Protein AF-A0A258S1G1-F1 (afdb_monomer_lite)

Sequence (334 aa):
MHVYSLRLIEGDFSPHLGEARLNLRRYRDLEPKEYRRVYSAVGEKLGWGGRLALDDPEIREIIAAPDVHFLLAFRGEIVAGFVELELAHPDYAVVRYLGLSEDQQGQNLGHELVTLAASYCFATGKREIRLTTRSTDHERALRTYRKTGFELEGVDVENNGTGNCRNGGDSLRLDQDRSRMHLACNSRYDIRFARDLAGEELPALLEAIDGQMVLMVTTPTVDLLHSQRLERALLAAGVRLRKLVLAIGEPTKSIEAVVEICQAARAFKLDRLGVLVSVGGGVCMDAAAFAASMIRRGIRHIRIPTTLIGQVDAGVGLKGGVNLDDAKSFLGCF

pLDDT: mean 82.7, std 18.39, range [23.06, 98.88]

Structure (mmCIF, N/CA/C/O backbone):
data_AF-A0A258S1G1-F1
#
_entry.id   AF-A0A258S1G1-F1
#
loop_
_atom_site.group_PDB
_atom_site.id
_atom_site.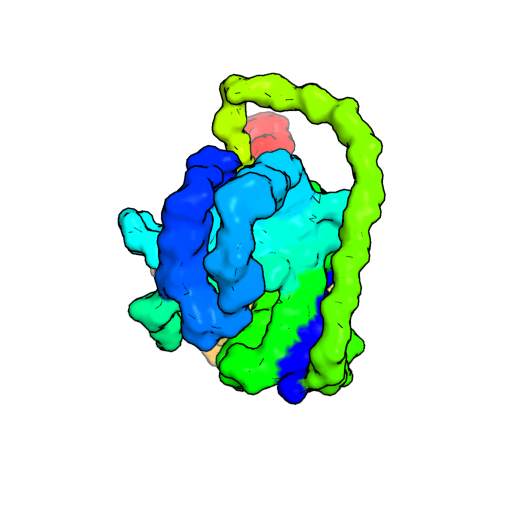type_symbol
_atom_site.label_atom_id
_atom_site.label_alt_id
_atom_site.label_comp_id
_atom_site.label_asym_id
_atom_site.label_entity_id
_atom_site.label_seq_id
_atom_site.pdbx_PDB_ins_code
_atom_site.Cartn_x
_atom_site.Cartn_y
_atom_site.Cartn_z
_atom_site.occupancy
_atom_site.B_iso_or_equiv
_atom_site.auth_seq_id
_atom_site.auth_comp_id
_atom_site.auth_asym_id
_atom_site.auth_atom_id
_atom_site.pdbx_PDB_model_num
ATOM 1 N N . MET A 1 1 ? -7.322 -26.696 -30.350 1.00 61.22 1 MET A N 1
ATOM 2 C CA . MET A 1 1 ? -6.665 -26.225 -29.110 1.00 61.22 1 MET A CA 1
ATOM 3 C C . MET A 1 1 ? -7.207 -24.835 -28.830 1.00 61.22 1 MET A C 1
ATOM 5 O O . MET A 1 1 ? -7.325 -24.082 -29.790 1.00 61.22 1 MET A O 1
ATOM 9 N N . HIS A 1 2 ? -7.619 -24.514 -27.600 1.00 66.50 2 HIS A N 1
ATOM 10 C CA . HIS A 1 2 ? -8.068 -23.147 -27.303 1.00 66.50 2 HIS A CA 1
ATOM 11 C C . HIS A 1 2 ? -6.871 -22.294 -26.901 1.00 66.50 2 HIS A C 1
ATOM 13 O O . HIS A 1 2 ? -6.021 -22.743 -26.129 1.00 66.50 2 HIS A O 1
ATOM 19 N N . VAL A 1 3 ? -6.824 -21.082 -27.428 1.00 70.56 3 VAL A N 1
ATOM 20 C CA . VAL A 1 3 ? -5.822 -20.067 -27.133 1.00 70.56 3 VAL A CA 1
ATOM 21 C C . VAL A 1 3 ? -6.540 -18.945 -26.401 1.00 70.56 3 VAL A C 1
ATOM 23 O O . VAL A 1 3 ? -7.519 -18.399 -26.897 1.00 70.56 3 VAL A O 1
ATOM 26 N N . TYR A 1 4 ? -6.094 -18.646 -25.189 1.00 76.50 4 TYR A N 1
ATOM 27 C CA . TYR A 1 4 ? -6.657 -17.605 -24.343 1.00 76.50 4 TYR A CA 1
ATOM 28 C C . TYR A 1 4 ? -5.764 -16.373 -24.423 1.00 76.50 4 TYR A C 1
ATOM 30 O O . TYR A 1 4 ? -4.570 -16.459 -24.122 1.00 76.50 4 TYR A O 1
ATOM 38 N N . SER A 1 5 ? -6.354 -15.240 -24.785 1.00 78.31 5 SER A N 1
ATOM 39 C CA . SER A 1 5 ? -5.691 -13.937 -24.794 1.00 78.31 5 SER A CA 1
ATOM 40 C C . SER A 1 5 ? -6.041 -13.193 -23.512 1.00 78.31 5 SER A C 1
ATOM 42 O O . SER A 1 5 ? -7.215 -13.017 -23.181 1.00 78.31 5 SER A O 1
ATOM 44 N N . LEU A 1 6 ? -5.012 -12.817 -22.762 1.00 84.38 6 LEU A N 1
ATOM 45 C CA . LEU A 1 6 ? -5.106 -12.207 -21.444 1.00 84.38 6 LEU A CA 1
ATOM 46 C C . LEU A 1 6 ? -4.438 -10.836 -21.458 1.00 84.38 6 LEU A C 1
ATOM 48 O O . LEU A 1 6 ? -3.369 -10.657 -22.051 1.00 84.38 6 LEU A O 1
ATOM 52 N N . ARG A 1 7 ? -5.032 -9.901 -20.724 1.00 87.38 7 ARG A N 1
ATOM 53 C CA . ARG A 1 7 ? -4.544 -8.533 -20.580 1.00 87.38 7 ARG A CA 1
ATOM 54 C C . ARG A 1 7 ? -4.447 -8.153 -19.114 1.00 87.38 7 ARG A C 1
ATOM 56 O O . ARG A 1 7 ? -5.321 -8.486 -18.325 1.00 87.38 7 ARG A O 1
ATOM 63 N N . LEU A 1 8 ? -3.386 -7.444 -18.757 1.00 89.00 8 LEU A N 1
ATOM 64 C CA . LEU A 1 8 ? -3.210 -6.840 -17.443 1.00 89.00 8 LEU A CA 1
ATOM 65 C C . LEU A 1 8 ? -2.864 -5.368 -17.628 1.00 89.00 8 LEU A C 1
ATOM 67 O O . LEU A 1 8 ? -1.849 -5.042 -18.243 1.00 89.00 8 LEU A O 1
ATOM 71 N N . ILE A 1 9 ? -3.696 -4.484 -17.090 1.00 88.44 9 ILE A N 1
ATOM 72 C CA . ILE A 1 9 ? -3.438 -3.045 -17.094 1.00 88.44 9 ILE A CA 1
ATOM 73 C C . ILE A 1 9 ? -2.655 -2.693 -15.830 1.00 88.44 9 ILE A C 1
ATOM 75 O O . ILE A 1 9 ? -2.872 -3.263 -14.759 1.00 88.44 9 ILE A O 1
ATOM 79 N N . GLU A 1 10 ? -1.759 -1.714 -15.932 1.00 83.50 10 GLU A N 1
ATOM 80 C CA . GLU A 1 10 ? -1.008 -1.195 -14.786 1.00 83.50 10 GLU A CA 1
ATOM 81 C C . GLU A 1 10 ? -1.929 -0.749 -13.638 1.00 83.50 10 GLU A C 1
ATOM 83 O O . GLU A 1 10 ? -1.577 -0.889 -12.467 1.00 83.50 10 GLU A O 1
ATOM 88 N N . GLY A 1 11 ? -3.119 -0.246 -13.986 1.00 76.81 11 GLY A N 1
ATOM 89 C CA . GLY A 1 11 ? -4.192 0.181 -13.089 1.00 76.81 11 GLY A CA 1
ATOM 90 C C . GLY A 1 11 ? -4.991 -0.944 -12.430 1.00 76.81 11 GLY A C 1
ATOM 91 O O . GLY A 1 11 ? -5.728 -0.641 -11.500 1.00 76.81 11 GLY A O 1
ATOM 92 N N . ASP A 1 12 ? -4.769 -2.209 -12.804 1.00 76.94 12 ASP A N 1
ATOM 93 C CA . ASP A 1 12 ? -5.381 -3.391 -12.174 1.00 76.94 12 ASP A CA 1
ATOM 94 C C . ASP A 1 12 ? -4.347 -4.275 -11.461 1.00 76.94 12 ASP A C 1
ATOM 96 O O . ASP A 1 12 ? -4.659 -4.953 -10.485 1.00 76.94 12 ASP A O 1
ATOM 100 N N . PHE A 1 13 ? -3.069 -4.163 -11.829 1.00 82.50 13 PHE A N 1
ATOM 101 C CA . PHE A 1 13 ? -1.975 -4.918 -11.220 1.00 82.50 13 PHE A CA 1
ATOM 102 C C . PHE A 1 13 ? -1.705 -4.555 -9.751 1.00 82.50 13 PHE A C 1
ATOM 104 O O . PHE A 1 13 ? -1.363 -3.414 -9.452 1.00 82.50 13 PHE A O 1
ATOM 111 N N . SER A 1 14 ? -1.785 -5.529 -8.839 1.00 74.25 14 SER A N 1
ATOM 112 C CA . SER A 1 14 ? -1.347 -5.359 -7.447 1.00 74.25 14 SER A CA 1
ATOM 113 C C . SER A 1 14 ? -0.223 -6.346 -7.103 1.00 74.25 14 SER A C 1
ATOM 115 O O . SER A 1 14 ? -0.478 -7.551 -6.995 1.00 74.25 14 SER A O 1
ATOM 117 N N . PRO A 1 15 ? 1.031 -5.884 -6.920 1.00 68.19 15 PRO A N 1
ATOM 118 C CA . PRO A 1 15 ? 2.171 -6.752 -6.648 1.00 68.19 15 PRO A CA 1
ATOM 119 C C . PRO A 1 15 ? 2.214 -7.187 -5.175 1.00 68.19 15 PRO A C 1
ATOM 121 O O . PRO A 1 15 ? 3.145 -6.873 -4.435 1.00 68.19 15 PRO A O 1
ATOM 124 N N . HIS A 1 16 ? 1.207 -7.930 -4.716 1.00 67.56 16 HIS A N 1
ATOM 125 C CA . HIS A 1 16 ? 1.219 -8.515 -3.377 1.00 67.56 16 HIS A CA 1
ATOM 126 C C . HIS A 1 16 ? 1.999 -9.830 -3.372 1.00 67.56 16 HIS A C 1
ATOM 128 O O . HIS A 1 16 ? 1.462 -10.913 -3.617 1.00 67.56 16 HIS A O 1
ATOM 134 N N . LEU A 1 17 ? 3.287 -9.728 -3.056 1.00 63.41 17 LEU A N 1
ATOM 135 C CA . LEU A 1 17 ? 4.116 -10.863 -2.672 1.00 63.41 17 LEU A CA 1
ATOM 136 C C . LEU A 1 17 ? 4.463 -10.722 -1.192 1.00 63.41 17 LEU A C 1
ATOM 138 O O . LEU A 1 17 ? 4.790 -9.634 -0.726 1.00 63.41 17 LEU A O 1
ATOM 142 N N . GLY A 1 18 ? 4.356 -11.822 -0.447 1.00 67.56 18 GLY A N 1
ATOM 143 C CA . GLY A 1 18 ? 4.931 -11.905 0.892 1.00 67.56 18 GLY A CA 1
ATOM 144 C C . GLY A 1 18 ? 6.460 -11.929 0.810 1.00 67.56 18 GLY A C 1
ATOM 145 O O . GLY A 1 18 ? 7.084 -11.186 0.059 1.00 67.56 18 GLY A O 1
ATOM 146 N N . GLU A 1 19 ? 7.095 -12.829 1.552 1.00 72.19 19 GLU A N 1
ATOM 147 C CA . GLU A 1 19 ? 8.533 -13.052 1.391 1.00 72.19 19 GLU A CA 1
ATOM 148 C C . GLU A 1 19 ? 8.792 -13.793 0.070 1.00 72.19 19 GLU A C 1
ATOM 150 O O . GLU A 1 19 ? 8.439 -14.968 -0.067 1.00 72.19 19 GLU A O 1
ATOM 155 N N . ALA A 1 20 ? 9.343 -13.082 -0.919 1.00 70.31 20 ALA A N 1
ATOM 156 C CA . ALA A 1 20 ? 9.634 -13.647 -2.229 1.00 70.31 20 ALA A CA 1
ATOM 157 C C . ALA A 1 20 ? 10.721 -14.733 -2.115 1.00 70.31 20 ALA A C 1
ATOM 159 O O . ALA A 1 20 ? 11.832 -14.492 -1.645 1.00 70.31 20 ALA A O 1
ATOM 160 N N . ARG A 1 21 ? 10.375 -15.944 -2.545 1.00 82.81 21 ARG A N 1
ATOM 161 C CA . ARG A 1 21 ? 11.233 -17.125 -2.685 1.00 82.81 21 ARG A CA 1
ATOM 162 C C . ARG A 1 21 ? 11.964 -17.153 -4.029 1.00 82.81 21 ARG A C 1
ATOM 164 O O . ARG A 1 21 ? 12.933 -17.899 -4.162 1.00 82.81 21 ARG A O 1
ATOM 171 N N . LEU A 1 22 ? 11.488 -16.394 -5.013 1.00 84.00 22 LEU A N 1
ATOM 172 C CA . LEU A 1 22 ? 12.084 -16.239 -6.330 1.00 84.00 22 LEU A CA 1
ATOM 173 C C . LEU A 1 22 ? 12.784 -14.888 -6.457 1.00 84.00 22 LEU A C 1
ATOM 175 O O . LEU A 1 22 ? 12.265 -13.846 -6.064 1.00 84.00 22 LEU A O 1
ATOM 179 N N . ASN A 1 23 ? 13.953 -14.906 -7.084 1.00 83.50 23 ASN A N 1
ATOM 180 C CA . ASN A 1 23 ? 14.665 -13.719 -7.525 1.00 83.50 23 ASN A CA 1
ATOM 181 C C . ASN A 1 23 ? 14.701 -13.702 -9.054 1.00 83.50 23 ASN A C 1
ATOM 183 O O . ASN A 1 23 ? 15.178 -14.653 -9.670 1.00 83.50 23 ASN A O 1
ATOM 187 N N . LEU A 1 24 ? 14.191 -12.636 -9.666 1.00 86.44 24 LEU A N 1
ATOM 188 C CA . LEU A 1 24 ? 14.182 -12.487 -11.118 1.00 86.44 24 LEU A CA 1
ATOM 189 C C . LEU A 1 24 ? 15.419 -11.704 -11.570 1.00 86.44 24 LEU A C 1
ATOM 191 O O . LEU A 1 24 ? 15.675 -10.609 -11.068 1.00 86.44 24 LEU A O 1
ATOM 195 N N . ARG A 1 25 ? 16.171 -12.238 -12.534 1.00 85.12 25 ARG A N 1
ATOM 196 C CA . ARG A 1 25 ? 17.361 -11.580 -13.094 1.00 85.12 25 ARG A CA 1
ATOM 197 C C . ARG A 1 25 ? 17.260 -11.511 -14.608 1.00 85.12 25 ARG A C 1
ATOM 199 O O . ARG A 1 25 ? 16.963 -12.517 -15.248 1.00 85.12 25 ARG A O 1
ATOM 206 N N . ARG A 1 26 ? 17.546 -10.339 -15.182 1.00 87.12 26 ARG A N 1
ATOM 207 C CA . ARG A 1 26 ? 17.691 -10.199 -16.636 1.00 87.12 26 ARG A CA 1
ATOM 208 C C . ARG A 1 26 ? 19.008 -10.823 -17.072 1.00 87.12 26 ARG A C 1
ATOM 210 O O . ARG A 1 26 ? 20.059 -10.440 -16.566 1.00 87.12 26 ARG A O 1
ATOM 217 N N . TYR A 1 27 ? 18.934 -11.718 -18.042 1.00 81.69 27 TYR A N 1
ATOM 218 C CA . TYR A 1 27 ? 20.091 -12.286 -18.711 1.00 81.69 27 TYR A CA 1
ATOM 219 C C . TYR A 1 27 ? 20.339 -11.517 -20.011 1.00 81.69 27 TYR A C 1
ATOM 221 O O . TYR A 1 27 ? 19.406 -11.308 -20.787 1.00 81.69 27 TYR A O 1
ATOM 229 N N . ARG A 1 28 ? 21.566 -11.024 -20.209 1.00 72.31 28 ARG A N 1
ATOM 230 C CA . ARG A 1 28 ? 21.938 -10.201 -21.377 1.00 72.31 28 ARG A CA 1
ATOM 231 C C . ARG A 1 28 ? 22.869 -10.931 -22.343 1.00 72.31 28 ARG A C 1
ATOM 233 O O . ARG A 1 28 ? 22.729 -10.744 -23.541 1.00 72.31 28 ARG A O 1
ATOM 240 N N . ASP A 1 29 ? 23.722 -11.811 -21.827 1.00 72.62 29 ASP A N 1
ATOM 241 C CA . ASP A 1 29 ? 24.775 -12.480 -22.600 1.00 72.62 29 ASP A CA 1
ATOM 242 C C . ASP A 1 29 ? 24.454 -13.968 -22.794 1.00 72.62 29 ASP A C 1
ATOM 244 O O . ASP A 1 29 ? 25.249 -14.847 -22.476 1.00 72.62 29 ASP A O 1
ATOM 248 N N . LEU A 1 30 ? 23.223 -14.263 -23.217 1.00 79.38 30 LEU A N 1
ATOM 249 C CA . LEU A 1 30 ? 22.770 -15.639 -23.405 1.00 79.38 30 LEU A CA 1
ATOM 250 C C . LEU A 1 30 ? 23.423 -16.202 -24.677 1.00 79.38 30 LEU A C 1
ATOM 252 O O . LEU A 1 30 ? 23.258 -15.653 -25.760 1.00 79.38 30 LEU A O 1
ATOM 256 N N . GLU A 1 31 ? 24.160 -17.302 -24.573 1.00 85.75 31 GLU A N 1
ATOM 257 C CA . GLU A 1 31 ? 24.684 -17.994 -25.759 1.00 85.75 31 GLU A CA 1
ATOM 258 C C . GLU A 1 31 ? 23.635 -18.974 -26.318 1.00 85.75 31 GLU A C 1
ATOM 260 O O . GLU A 1 31 ? 22.847 -19.526 -25.542 1.00 85.75 31 GLU A O 1
ATOM 265 N N . PRO A 1 32 ? 23.627 -19.305 -27.627 1.00 86.75 32 PRO A N 1
ATOM 266 C CA . PRO A 1 32 ? 22.637 -20.225 -28.204 1.00 86.75 32 PRO A CA 1
ATOM 267 C C . PRO A 1 32 ? 22.549 -21.590 -27.506 1.00 86.75 32 PRO A C 1
ATOM 269 O O . PRO A 1 32 ? 21.481 -22.199 -27.413 1.00 86.75 32 PRO A O 1
ATOM 272 N N . LYS A 1 33 ? 23.669 -22.076 -26.960 1.00 86.88 33 LYS A N 1
ATOM 273 C CA . LYS A 1 33 ? 23.708 -23.304 -26.156 1.00 86.88 33 LYS A CA 1
ATOM 274 C C . LYS A 1 33 ? 22.951 -23.154 -24.831 1.00 86.88 33 LYS A C 1
ATOM 276 O O . LYS A 1 33 ? 22.246 -24.074 -24.420 1.00 86.88 33 LYS A O 1
ATOM 281 N N . GLU A 1 34 ? 23.096 -22.014 -24.164 1.00 83.88 34 GLU A N 1
ATOM 282 C CA . GLU A 1 34 ? 22.417 -21.711 -22.901 1.00 83.88 34 GLU A CA 1
ATOM 283 C C . GLU A 1 34 ? 20.935 -21.416 -23.126 1.00 83.88 34 GLU A C 1
ATOM 285 O O . GLU A 1 34 ? 20.102 -21.933 -22.384 1.00 83.88 34 GLU A O 1
ATOM 290 N N . TYR A 1 35 ? 20.606 -20.691 -24.201 1.00 86.06 35 TYR A N 1
ATOM 291 C CA . TYR A 1 35 ? 19.238 -20.474 -24.672 1.00 86.06 35 TYR A CA 1
ATOM 292 C C . TYR A 1 35 ? 18.489 -21.801 -24.773 1.00 86.06 35 TYR A C 1
ATOM 294 O O . TYR A 1 35 ? 17.487 -22.003 -24.086 1.00 86.06 35 TYR A O 1
ATOM 302 N N . ARG A 1 36 ? 19.023 -22.757 -25.545 1.00 86.25 36 ARG A N 1
ATOM 303 C CA . ARG A 1 36 ? 18.397 -24.078 -25.688 1.00 86.25 36 ARG A CA 1
ATOM 304 C C . ARG A 1 36 ? 18.314 -24.818 -24.362 1.00 86.25 36 ARG A C 1
ATOM 306 O O . ARG A 1 36 ? 17.277 -25.396 -24.069 1.00 86.25 36 ARG A O 1
ATOM 313 N N . ARG A 1 37 ? 19.356 -24.762 -23.527 1.00 84.81 37 ARG A N 1
ATOM 314 C CA . ARG A 1 37 ? 19.347 -25.419 -22.211 1.00 84.81 37 ARG A CA 1
ATOM 315 C C . ARG A 1 37 ? 18.198 -24.924 -21.328 1.00 84.81 37 ARG A C 1
ATOM 317 O O . ARG A 1 37 ? 17.520 -25.744 -20.716 1.00 84.81 37 ARG A O 1
ATOM 324 N N . VAL A 1 38 ? 17.979 -23.611 -21.257 1.00 82.94 38 VAL A N 1
ATOM 325 C CA . VAL A 1 38 ? 16.894 -23.008 -20.464 1.00 82.94 38 VAL A CA 1
ATOM 326 C C . VAL A 1 38 ? 15.530 -23.353 -21.061 1.00 82.94 38 VAL A C 1
ATOM 328 O O . VAL A 1 38 ? 14.629 -23.776 -20.335 1.00 82.94 38 VAL A O 1
ATOM 331 N N . TYR A 1 39 ? 15.396 -23.235 -22.384 1.00 84.19 39 TYR A N 1
ATOM 332 C CA . TYR A 1 39 ? 14.171 -23.583 -23.098 1.00 84.19 39 TYR A CA 1
ATOM 333 C C . TYR A 1 39 ? 13.803 -25.063 -22.959 1.00 84.19 39 TYR A C 1
ATOM 335 O O . TYR A 1 39 ? 12.627 -25.375 -22.812 1.00 84.19 39 TYR A O 1
ATOM 343 N N . SER A 1 40 ? 14.779 -25.971 -22.936 1.00 82.75 40 SER A N 1
ATOM 344 C CA . SER A 1 40 ? 14.542 -27.390 -22.660 1.00 82.75 40 SER A CA 1
ATOM 345 C C . SER A 1 40 ? 14.146 -27.607 -21.199 1.00 82.75 40 SER A C 1
ATOM 347 O O . SER A 1 40 ? 13.137 -28.246 -20.926 1.00 82.75 40 SER A O 1
ATOM 349 N N . ALA A 1 41 ? 14.881 -27.015 -20.251 1.00 80.19 41 ALA A N 1
ATOM 350 C CA . ALA A 1 41 ? 14.645 -27.218 -18.819 1.00 80.19 41 ALA A CA 1
ATOM 351 C C . ALA A 1 41 ? 13.266 -26.729 -18.336 1.00 80.19 41 ALA A C 1
ATOM 353 O O . ALA A 1 41 ? 12.721 -27.272 -17.375 1.00 80.19 41 ALA A O 1
ATOM 354 N N . VAL A 1 42 ? 12.712 -25.695 -18.975 1.00 79.06 42 VAL A N 1
ATOM 355 C CA . VAL A 1 42 ? 11.424 -25.096 -18.589 1.00 79.06 42 VAL A CA 1
ATOM 356 C C . VAL A 1 42 ? 10.313 -25.421 -19.591 1.00 79.06 42 VAL A C 1
ATOM 358 O O . VAL A 1 42 ? 9.182 -25.693 -19.196 1.00 79.06 42 VAL A O 1
ATOM 361 N N . GLY A 1 43 ? 10.619 -25.388 -20.886 1.00 67.12 43 GLY A N 1
ATOM 362 C CA . GLY A 1 43 ? 9.641 -25.304 -21.968 1.00 67.12 43 GLY A CA 1
ATOM 363 C C . GLY A 1 43 ? 9.325 -26.587 -22.719 1.00 67.12 43 GLY A C 1
ATOM 364 O O . GLY A 1 43 ? 8.339 -26.616 -23.458 1.00 67.12 43 GLY A O 1
ATOM 365 N N . GLU A 1 44 ? 10.127 -27.642 -22.560 1.00 68.00 44 GLU A N 1
ATOM 366 C CA . GLU A 1 44 ? 10.000 -28.866 -23.364 1.00 68.00 44 GLU A CA 1
ATOM 367 C C . GLU A 1 44 ? 8.609 -29.505 -23.220 1.00 68.00 44 GLU A C 1
ATOM 369 O O . GLU A 1 44 ? 7.965 -29.837 -24.214 1.00 68.00 44 GLU A O 1
ATOM 374 N N . LYS A 1 45 ? 8.078 -29.561 -21.992 1.00 65.44 45 LYS A N 1
ATOM 375 C CA . LYS A 1 45 ? 6.719 -30.059 -21.709 1.00 65.44 45 LYS A CA 1
ATOM 376 C C . LYS A 1 45 ? 5.614 -29.007 -21.872 1.00 65.44 45 LYS A C 1
ATOM 378 O O . LYS A 1 45 ? 4.441 -29.367 -21.867 1.00 65.44 45 LYS A O 1
ATOM 383 N N . LEU A 1 46 ? 5.974 -27.731 -22.044 1.00 61.66 46 LEU 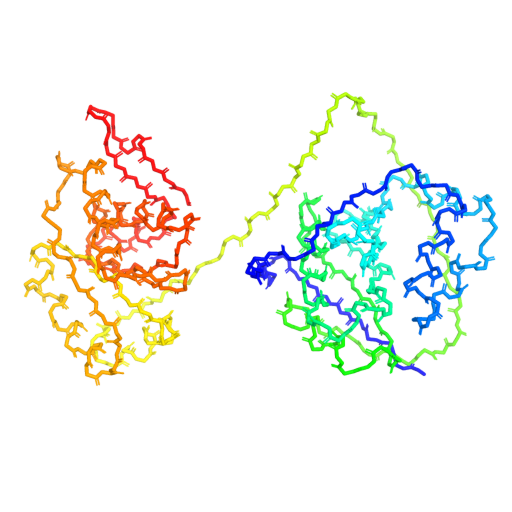A N 1
ATOM 384 C CA . LEU A 1 46 ? 5.051 -26.604 -22.263 1.00 61.66 46 LEU A CA 1
ATOM 385 C C . LEU A 1 46 ? 4.836 -26.301 -23.758 1.00 61.66 46 LEU A C 1
ATOM 387 O O . LEU A 1 46 ? 4.223 -25.299 -24.121 1.00 61.66 46 LEU A O 1
ATOM 391 N N . GLY A 1 47 ? 5.353 -27.154 -24.649 1.00 65.75 47 GLY A N 1
ATOM 392 C CA . GLY A 1 47 ? 5.151 -27.017 -26.089 1.00 65.75 47 GLY A CA 1
ATOM 393 C C . GLY A 1 47 ? 5.970 -25.896 -26.732 1.00 65.75 47 GLY A C 1
ATOM 394 O O . GLY A 1 47 ? 5.601 -25.417 -27.803 1.00 65.75 47 GLY A O 1
ATOM 395 N N . TRP A 1 48 ? 7.098 -25.490 -26.136 1.00 74.38 48 TRP A N 1
ATOM 396 C CA . TRP A 1 48 ? 7.987 -24.447 -26.681 1.00 74.38 48 TRP A CA 1
ATOM 397 C C . TRP A 1 48 ? 8.891 -24.952 -27.824 1.00 74.38 48 TRP A C 1
ATOM 399 O O . TRP A 1 48 ? 9.944 -24.378 -28.106 1.00 74.38 48 TRP A O 1
ATOM 409 N N . GLY A 1 49 ? 8.478 -26.023 -28.514 1.00 65.56 49 GLY A N 1
ATOM 410 C CA . GLY A 1 49 ? 9.253 -26.687 -29.566 1.00 65.56 49 GLY A CA 1
ATOM 411 C C . GLY A 1 49 ? 9.665 -25.760 -30.712 1.00 65.56 49 GLY A C 1
ATOM 412 O O . GLY A 1 49 ? 10.727 -25.952 -31.293 1.00 65.56 49 GLY A O 1
ATOM 413 N N . GLY A 1 50 ? 8.888 -24.703 -30.978 1.00 70.81 50 GLY A N 1
ATOM 414 C CA . GLY A 1 50 ? 9.228 -23.693 -31.982 1.00 70.81 50 GLY A CA 1
ATOM 415 C C . GLY A 1 50 ? 10.539 -22.955 -31.693 1.00 70.81 50 GLY A C 1
ATOM 416 O O . GLY A 1 50 ? 11.316 -22.744 -32.614 1.00 70.81 50 GLY A O 1
ATOM 417 N N . ARG A 1 51 ? 10.832 -22.615 -30.427 1.00 76.94 51 ARG A N 1
ATOM 418 C CA . ARG A 1 51 ? 12.108 -21.976 -30.043 1.00 76.94 51 ARG A CA 1
ATOM 419 C C . ARG A 1 51 ? 13.269 -22.966 -29.995 1.00 76.94 51 ARG A C 1
ATOM 421 O O . ARG A 1 51 ? 14.402 -22.587 -30.268 1.00 76.94 51 ARG A O 1
ATOM 428 N N . LEU A 1 52 ? 12.992 -24.232 -29.677 1.00 75.12 52 LEU A N 1
ATOM 429 C CA . LEU A 1 52 ? 13.999 -25.300 -29.663 1.00 75.12 52 LEU A CA 1
ATOM 430 C C . LEU A 1 52 ? 14.448 -25.719 -31.071 1.00 75.12 52 LEU A C 1
ATOM 432 O O . LEU A 1 52 ? 15.565 -26.209 -31.222 1.00 75.12 52 LEU A O 1
ATOM 436 N N . ALA A 1 53 ? 13.599 -25.514 -32.082 1.00 78.88 53 ALA A N 1
ATOM 437 C CA . ALA A 1 53 ? 13.876 -25.852 -33.476 1.00 78.88 53 ALA A CA 1
ATOM 438 C C . ALA A 1 53 ? 14.732 -24.811 -34.225 1.00 78.88 53 ALA A C 1
ATOM 440 O O . ALA A 1 53 ? 15.177 -25.102 -35.332 1.00 78.88 53 ALA A O 1
ATOM 441 N N . LEU A 1 54 ? 14.956 -23.628 -33.640 1.00 77.94 54 LEU A N 1
ATOM 442 C CA . LEU A 1 54 ? 15.717 -22.546 -34.267 1.00 77.94 54 LEU A CA 1
ATOM 443 C C . LEU A 1 54 ? 17.208 -22.877 -34.373 1.00 77.94 54 LEU A C 1
ATOM 445 O O . LEU A 1 54 ? 17.807 -23.495 -33.476 1.00 77.94 54 LEU A O 1
ATOM 449 N N . ASP A 1 55 ? 17.825 -22.415 -35.455 1.00 85.94 55 ASP A N 1
ATOM 450 C CA . ASP A 1 55 ? 19.266 -22.510 -35.636 1.00 85.94 55 ASP A CA 1
ATOM 451 C C . ASP A 1 55 ? 20.030 -21.438 -34.829 1.00 85.94 55 ASP A C 1
ATOM 453 O O . ASP A 1 55 ? 19.462 -20.553 -34.188 1.00 85.94 55 ASP A O 1
ATOM 457 N N . ASP A 1 56 ? 21.356 -21.574 -34.757 1.00 87.06 56 ASP A N 1
ATOM 458 C CA . ASP A 1 56 ? 22.195 -20.652 -33.982 1.00 87.06 56 ASP A CA 1
ATOM 459 C C . ASP A 1 56 ? 22.104 -19.189 -34.464 1.00 87.06 56 ASP A C 1
ATOM 461 O O . ASP A 1 56 ? 22.007 -18.305 -33.610 1.00 87.06 56 ASP A O 1
ATOM 465 N N . PRO A 1 57 ? 22.166 -18.891 -35.779 1.00 86.94 57 PRO A N 1
ATOM 466 C CA . PRO A 1 57 ? 21.913 -17.548 -36.300 1.00 86.94 57 PRO A CA 1
ATOM 467 C C . PRO A 1 57 ? 20.572 -16.947 -35.865 1.00 86.94 57 PRO A C 1
ATOM 469 O O . PRO A 1 57 ? 20.564 -15.827 -35.356 1.00 86.94 57 PRO A O 1
ATOM 472 N N . GLU A 1 58 ? 19.470 -17.684 -36.004 1.00 81.62 58 GLU A N 1
ATOM 473 C CA . GLU A 1 58 ? 18.131 -17.226 -35.617 1.00 81.62 58 GLU A CA 1
ATOM 474 C C . GLU A 1 58 ? 18.054 -16.931 -34.115 1.00 81.62 58 GLU A C 1
ATOM 476 O O . GLU A 1 58 ? 17.533 -15.896 -33.695 1.00 81.62 58 GLU A O 1
ATOM 481 N N . ILE A 1 59 ? 18.626 -17.810 -33.284 1.00 83.94 59 ILE A N 1
ATOM 482 C CA . ILE A 1 59 ? 18.696 -17.598 -31.835 1.00 83.94 59 ILE A CA 1
ATOM 483 C C . ILE A 1 59 ? 19.504 -16.339 -31.506 1.00 83.94 59 ILE A C 1
ATOM 485 O O . ILE A 1 59 ? 19.072 -15.540 -30.674 1.00 83.94 59 ILE A O 1
ATOM 489 N N . ARG A 1 60 ? 20.653 -16.127 -32.162 1.00 85.38 60 ARG A N 1
ATOM 490 C CA . ARG A 1 60 ? 21.463 -14.916 -31.957 1.00 85.38 60 ARG A CA 1
ATOM 491 C C . ARG A 1 60 ? 20.713 -13.649 -32.358 1.00 85.38 60 ARG A C 1
ATOM 493 O O . ARG A 1 60 ? 20.847 -12.652 -31.659 1.00 85.38 60 ARG A O 1
ATOM 500 N N . GLU A 1 61 ? 19.918 -13.681 -33.427 1.00 82.81 61 GLU A N 1
ATOM 501 C CA . GLU A 1 61 ? 19.095 -12.540 -33.852 1.00 82.81 61 GLU A CA 1
ATOM 502 C C . GLU A 1 61 ? 18.081 -12.152 -32.765 1.00 82.81 61 GLU A C 1
ATOM 504 O O . GLU A 1 61 ? 17.960 -10.978 -32.420 1.00 82.81 61 GLU A O 1
ATOM 509 N N . ILE A 1 62 ? 17.415 -13.138 -32.155 1.00 81.19 62 ILE A N 1
ATOM 510 C CA . ILE A 1 62 ? 16.458 -12.897 -31.065 1.00 81.19 62 ILE A CA 1
ATOM 511 C C . ILE A 1 62 ? 17.175 -12.390 -29.808 1.00 81.19 62 ILE A C 1
ATOM 513 O O . ILE A 1 62 ? 16.690 -11.466 -29.161 1.00 81.19 62 ILE A O 1
ATOM 517 N N . ILE A 1 63 ? 18.323 -12.975 -29.452 1.00 83.38 63 ILE A N 1
ATOM 518 C CA . ILE A 1 63 ? 19.104 -12.566 -28.273 1.00 83.38 63 ILE A CA 1
ATOM 519 C C . ILE A 1 63 ? 19.642 -11.141 -28.423 1.00 83.38 63 ILE A C 1
ATOM 521 O O . ILE A 1 63 ? 19.663 -10.384 -27.455 1.00 83.38 63 ILE A O 1
ATOM 525 N N . ALA A 1 64 ? 20.043 -10.764 -29.637 1.00 82.88 64 ALA A N 1
ATOM 526 C CA . ALA A 1 64 ? 20.542 -9.431 -29.943 1.00 82.88 64 ALA A CA 1
ATOM 527 C C . ALA A 1 64 ? 19.434 -8.367 -30.027 1.00 82.88 64 ALA A C 1
ATOM 529 O O . ALA A 1 64 ? 19.747 -7.174 -30.030 1.00 82.88 64 ALA A O 1
ATOM 530 N N . ALA A 1 65 ? 18.157 -8.760 -30.104 1.00 80.06 65 ALA A N 1
ATOM 531 C CA . ALA A 1 65 ? 17.053 -7.816 -30.194 1.00 80.06 65 ALA A CA 1
ATOM 532 C C . ALA A 1 65 ? 16.927 -7.010 -28.881 1.00 80.06 65 ALA A C 1
ATOM 534 O O . ALA A 1 65 ? 16.669 -7.589 -27.824 1.00 80.06 65 ALA A O 1
ATOM 535 N N . PRO A 1 66 ? 17.075 -5.670 -28.914 1.00 82.00 66 PRO A N 1
ATOM 536 C CA . PRO A 1 66 ? 17.170 -4.851 -27.700 1.00 82.00 66 PRO A CA 1
ATOM 537 C C . PRO A 1 66 ? 15.887 -4.867 -26.864 1.00 82.00 66 PRO A C 1
ATOM 539 O O . PRO A 1 66 ? 15.944 -4.775 -25.635 1.00 82.00 66 PRO A O 1
ATOM 542 N N . ASP A 1 67 ? 14.752 -5.034 -27.541 1.00 84.94 67 ASP A N 1
ATOM 543 C CA . ASP A 1 67 ? 13.421 -5.031 -26.946 1.00 84.94 67 ASP A CA 1
ATOM 544 C C . ASP A 1 67 ? 12.974 -6.425 -26.493 1.00 84.94 67 ASP A C 1
ATOM 546 O O . ASP A 1 67 ? 11.894 -6.568 -25.918 1.00 84.94 67 ASP A O 1
ATOM 550 N N . VAL A 1 68 ? 13.789 -7.459 -26.731 1.00 85.56 68 VAL A N 1
ATOM 551 C CA . VAL A 1 68 ? 13.535 -8.811 -26.236 1.00 85.56 68 VAL A CA 1
ATOM 552 C C . VAL A 1 68 ? 14.314 -9.014 -24.947 1.00 85.56 68 VAL A C 1
ATOM 554 O O . VAL A 1 68 ? 15.537 -8.882 -24.883 1.00 85.56 68 VAL A O 1
ATOM 557 N N . HIS A 1 69 ? 13.594 -9.291 -23.868 1.00 90.88 69 HIS A N 1
ATOM 558 C CA . HIS A 1 69 ? 14.186 -9.458 -22.549 1.00 90.88 69 HIS A CA 1
ATOM 559 C C . HIS A 1 69 ? 14.014 -10.898 -22.068 1.00 90.88 69 HIS A C 1
ATOM 561 O O . HIS A 1 69 ? 12.900 -11.406 -21.957 1.00 90.88 69 HIS A O 1
ATOM 567 N N . PHE A 1 70 ? 15.138 -11.514 -21.706 1.00 88.38 70 PHE A N 1
ATOM 568 C CA . PHE A 1 70 ? 15.208 -12.838 -21.098 1.00 88.38 70 PHE A CA 1
ATOM 569 C C . PHE A 1 70 ? 15.373 -12.706 -19.592 1.00 88.38 70 PHE A C 1
ATOM 571 O O . PHE A 1 70 ? 16.342 -12.106 -19.121 1.00 88.38 70 PHE A O 1
ATOM 578 N N . LEU A 1 71 ? 14.439 -13.257 -18.825 1.00 90.62 71 LEU A N 1
ATOM 579 C CA . LEU A 1 71 ? 14.472 -13.231 -17.369 1.00 90.62 71 LEU A CA 1
ATOM 580 C C . LEU A 1 71 ? 14.548 -14.660 -16.839 1.00 90.62 71 LEU A C 1
ATOM 582 O O . LEU A 1 71 ? 13.711 -15.499 -17.163 1.00 90.62 71 LEU A O 1
ATOM 586 N N . LEU A 1 72 ? 15.535 -14.926 -15.989 1.00 88.31 72 LEU A N 1
ATOM 587 C CA . LEU A 1 72 ? 15.641 -16.177 -15.248 1.00 88.31 72 LEU A CA 1
ATOM 588 C C . LEU A 1 72 ? 15.160 -15.959 -13.818 1.00 88.31 72 LEU A C 1
ATOM 590 O O . LEU A 1 72 ? 15.571 -15.009 -13.147 1.00 88.31 72 LEU A O 1
ATOM 594 N N . ALA A 1 73 ? 14.289 -16.850 -13.360 1.00 88.25 73 ALA A N 1
ATOM 595 C CA . ALA A 1 73 ? 13.851 -16.904 -11.978 1.00 88.25 73 ALA A CA 1
ATOM 596 C C . ALA A 1 73 ? 14.736 -17.880 -11.209 1.00 88.25 73 ALA A C 1
ATOM 598 O O . ALA A 1 73 ? 14.879 -19.034 -11.607 1.00 88.25 73 ALA A O 1
ATOM 599 N N . PHE A 1 74 ? 15.298 -17.428 -10.096 1.00 84.06 74 PHE A N 1
ATOM 600 C CA . PHE A 1 74 ? 16.172 -18.216 -9.240 1.00 84.06 74 PHE A CA 1
ATOM 601 C C . PHE A 1 74 ? 15.535 -18.460 -7.881 1.00 84.06 74 PHE A C 1
ATOM 603 O O . PHE A 1 74 ? 14.972 -17.543 -7.285 1.00 84.06 74 PHE A O 1
ATOM 610 N N . ARG A 1 75 ? 15.690 -19.675 -7.360 1.00 83.62 75 ARG A N 1
ATOM 611 C CA . ARG A 1 75 ? 15.400 -20.015 -5.966 1.00 83.62 75 ARG A CA 1
ATOM 612 C C . ARG A 1 75 ? 16.705 -20.436 -5.302 1.00 83.62 75 ARG A C 1
ATOM 614 O O . ARG A 1 75 ? 17.169 -21.560 -5.486 1.00 83.62 75 ARG A O 1
ATOM 621 N N . GLY A 1 76 ? 17.325 -19.513 -4.570 1.00 82.06 76 GLY A N 1
ATOM 622 C CA . GLY A 1 76 ? 18.736 -19.656 -4.205 1.00 82.06 76 GLY A CA 1
ATOM 623 C C . GLY A 1 76 ? 19.604 -19.656 -5.467 1.00 82.06 76 GLY A C 1
ATOM 624 O O . GLY A 1 76 ? 19.486 -18.745 -6.281 1.00 82.06 76 GLY A O 1
ATOM 625 N N . GLU A 1 77 ? 20.412 -20.700 -5.654 1.00 80.94 77 GLU A N 1
ATOM 626 C CA . GLU A 1 77 ? 21.310 -20.857 -6.813 1.00 80.94 77 GLU A CA 1
ATOM 627 C C . GLU A 1 77 ? 20.690 -21.661 -7.974 1.00 80.94 77 GLU A C 1
ATOM 629 O O . GLU A 1 77 ? 21.310 -21.836 -9.022 1.00 80.94 77 GLU A O 1
ATOM 634 N N . ILE A 1 78 ? 19.464 -22.171 -7.811 1.00 83.19 78 ILE A N 1
ATOM 635 C CA . ILE A 1 78 ? 18.806 -23.027 -8.808 1.00 83.19 78 ILE A CA 1
ATOM 636 C C . ILE A 1 78 ? 17.925 -22.176 -9.723 1.00 83.19 78 ILE A C 1
ATOM 638 O O . ILE A 1 78 ? 17.122 -21.372 -9.244 1.00 83.19 78 ILE A O 1
ATOM 642 N N . VAL A 1 79 ? 18.035 -22.393 -11.037 1.00 85.31 79 VAL A N 1
ATOM 643 C CA . VAL A 1 79 ? 17.105 -21.836 -12.029 1.00 85.31 79 VAL A CA 1
ATOM 644 C C . VAL A 1 79 ? 15.752 -22.522 -11.861 1.00 85.31 79 VAL A C 1
ATOM 646 O O . VAL A 1 79 ? 15.605 -23.702 -12.156 1.00 85.31 79 VAL A O 1
ATOM 649 N N . ALA A 1 80 ? 14.777 -21.769 -11.372 1.00 86.69 80 ALA A N 1
ATOM 650 C CA . ALA A 1 80 ? 13.434 -22.232 -11.053 1.00 86.69 80 ALA A CA 1
ATOM 651 C C . ALA A 1 80 ? 12.402 -21.896 -12.138 1.00 86.69 80 ALA A C 1
ATOM 653 O O . ALA A 1 80 ? 11.303 -22.447 -12.146 1.00 86.69 80 ALA A O 1
ATOM 654 N N . GLY A 1 81 ? 12.719 -20.970 -13.041 1.00 89.44 81 GLY A N 1
ATOM 655 C CA . GLY A 1 81 ? 11.811 -20.568 -14.104 1.00 89.44 81 GLY A CA 1
ATOM 656 C C . GLY A 1 81 ? 12.436 -19.601 -15.092 1.00 89.44 81 GLY A C 1
ATOM 657 O O . GLY A 1 81 ? 13.573 -19.155 -14.931 1.00 89.44 81 GLY A O 1
ATOM 658 N N . PHE A 1 82 ? 11.664 -19.283 -16.120 1.00 91.00 82 PHE A N 1
ATOM 659 C CA . PHE A 1 82 ? 12.097 -18.473 -17.244 1.00 91.00 82 PHE A CA 1
ATOM 660 C C . PHE A 1 82 ? 10.940 -17.645 -17.797 1.00 91.00 82 PHE A C 1
ATOM 662 O O . PHE A 1 82 ? 9.789 -18.093 -17.800 1.00 91.00 82 PHE A O 1
ATOM 669 N N . VAL A 1 83 ? 11.268 -16.443 -18.267 1.00 92.00 83 VAL A N 1
ATOM 670 C CA . VAL A 1 83 ? 10.347 -15.529 -18.937 1.00 92.00 83 VAL A CA 1
ATOM 671 C C . VAL A 1 83 ? 11.038 -14.892 -20.143 1.00 92.00 83 VAL A C 1
ATOM 673 O O . VAL A 1 83 ? 12.125 -14.334 -20.007 1.00 92.00 83 VAL A O 1
ATOM 676 N N . GLU A 1 84 ? 10.389 -14.932 -21.303 1.00 89.12 84 GLU A N 1
ATOM 677 C CA . GLU A 1 84 ? 10.747 -14.152 -22.491 1.00 89.12 84 GLU A CA 1
ATOM 678 C C . GLU A 1 84 ? 9.690 -13.065 -22.711 1.00 89.12 84 GLU A C 1
ATOM 680 O O . GLU A 1 84 ? 8.492 -13.353 -22.818 1.00 89.12 84 GLU A O 1
ATOM 685 N N . LEU A 1 85 ? 10.144 -11.817 -22.780 1.00 89.94 85 LEU A N 1
ATOM 686 C CA . LEU A 1 85 ? 9.308 -10.636 -22.969 1.00 89.94 85 LEU A CA 1
ATOM 687 C C . LEU A 1 85 ? 9.688 -9.910 -24.254 1.00 89.94 85 LEU A C 1
ATOM 689 O O . LEU A 1 85 ? 10.865 -9.829 -24.588 1.00 89.94 85 LEU A O 1
ATOM 693 N N . GLU A 1 86 ? 8.703 -9.300 -24.901 1.00 86.31 86 GLU A N 1
ATOM 694 C CA . GLU A 1 86 ? 8.891 -8.366 -26.008 1.00 86.31 86 GLU A CA 1
ATOM 695 C C . GLU A 1 86 ? 8.336 -6.993 -25.619 1.00 86.31 86 GLU A C 1
ATOM 697 O O . GLU A 1 86 ? 7.181 -6.863 -25.205 1.00 86.31 86 GLU A O 1
ATOM 702 N N . LEU A 1 87 ? 9.176 -5.967 -25.730 1.00 86.25 87 LEU A N 1
ATOM 703 C CA . LEU A 1 87 ? 8.926 -4.613 -25.233 1.00 86.25 87 LEU A CA 1
ATOM 704 C C . LEU A 1 87 ? 8.951 -3.556 -26.345 1.00 86.25 87 LEU A C 1
ATOM 706 O O . LEU A 1 87 ? 9.024 -2.364 -26.042 1.00 86.25 87 LEU A O 1
ATOM 710 N N . ALA A 1 88 ? 8.878 -3.976 -27.610 1.00 78.81 88 ALA A N 1
ATOM 711 C CA . ALA A 1 88 ? 9.007 -3.089 -28.765 1.00 78.81 88 ALA A CA 1
ATOM 712 C C . ALA A 1 88 ? 7.882 -2.039 -28.832 1.00 78.81 88 ALA A C 1
ATOM 714 O O . ALA A 1 88 ? 8.109 -0.897 -29.221 1.00 78.81 88 ALA A O 1
ATOM 715 N N . HIS A 1 89 ? 6.660 -2.390 -28.411 1.00 81.62 89 HIS A N 1
ATOM 716 C CA . HIS A 1 89 ? 5.539 -1.449 -28.426 1.00 81.62 89 HIS A CA 1
ATOM 717 C C . HIS A 1 89 ? 5.669 -0.414 -27.296 1.00 81.62 89 HIS A C 1
ATOM 719 O O . HIS A 1 89 ? 5.910 -0.809 -26.155 1.00 81.62 89 HIS A O 1
ATOM 725 N N . PRO A 1 90 ? 5.462 0.896 -27.536 1.00 77.00 90 PRO A N 1
ATOM 726 C CA . PRO A 1 90 ? 5.634 1.928 -26.508 1.00 77.00 90 PRO A CA 1
ATOM 727 C C . PRO A 1 90 ? 4.735 1.710 -25.285 1.00 77.00 90 PRO A C 1
ATOM 729 O O . PRO A 1 90 ? 5.217 1.780 -24.157 1.00 77.00 90 PRO A O 1
ATOM 732 N N . ASP A 1 91 ? 3.465 1.364 -25.504 1.00 74.81 91 ASP A N 1
ATOM 733 C CA . ASP A 1 91 ? 2.471 1.294 -24.426 1.00 74.81 91 ASP A CA 1
ATOM 734 C C . ASP A 1 91 ? 2.317 -0.074 -23.752 1.00 74.81 91 ASP A C 1
ATOM 736 O O . ASP A 1 91 ? 1.828 -0.127 -22.624 1.00 74.81 91 ASP A O 1
ATOM 740 N N . TYR A 1 92 ? 2.702 -1.182 -24.394 1.00 80.62 92 TYR A N 1
ATOM 741 C CA . TYR A 1 92 ? 2.444 -2.518 -23.849 1.00 80.62 92 TYR A CA 1
ATOM 742 C C . TYR A 1 92 ? 3.626 -3.476 -23.997 1.00 80.62 92 TYR A C 1
ATOM 744 O O . TYR A 1 92 ? 4.415 -3.381 -24.933 1.00 80.62 92 TYR A O 1
ATOM 752 N N . ALA A 1 93 ? 3.736 -4.410 -23.053 1.00 88.19 93 ALA A N 1
ATOM 753 C CA . ALA A 1 93 ? 4.629 -5.562 -23.128 1.00 88.19 93 ALA A CA 1
ATOM 754 C C . ALA A 1 93 ? 3.873 -6.792 -23.634 1.00 88.19 93 ALA A C 1
ATOM 756 O O . ALA A 1 93 ? 2.687 -6.959 -23.345 1.00 88.19 93 ALA A O 1
ATOM 757 N N . VAL A 1 94 ? 4.573 -7.695 -24.314 1.00 85.19 94 VAL A N 1
ATOM 758 C CA . VAL A 1 94 ? 4.058 -9.027 -24.646 1.00 85.19 94 VAL A CA 1
ATOM 759 C C . VAL A 1 94 ? 4.880 -10.075 -23.907 1.00 85.19 94 VAL A C 1
ATOM 761 O O . VAL A 1 94 ? 6.096 -10.149 -24.070 1.00 85.19 94 VAL A O 1
ATOM 764 N N . VAL A 1 95 ? 4.219 -10.909 -23.106 1.00 89.69 95 VAL A N 1
ATOM 765 C CA . VAL A 1 95 ? 4.834 -12.105 -22.521 1.00 89.69 95 VAL A CA 1
ATOM 766 C C . VAL A 1 95 ? 4.765 -13.216 -23.561 1.00 89.69 95 VAL A C 1
ATOM 768 O O . VAL A 1 95 ? 3.689 -13.750 -23.830 1.00 89.69 95 VAL A O 1
ATOM 771 N N . ARG A 1 96 ? 5.909 -13.547 -24.167 1.00 84.69 96 ARG A N 1
ATOM 772 C CA . ARG A 1 96 ? 6.004 -14.581 -25.208 1.00 84.69 96 ARG A CA 1
ATOM 773 C C . ARG A 1 96 ? 6.084 -15.975 -24.605 1.00 84.69 96 ARG A C 1
ATOM 775 O O . ARG A 1 96 ? 5.370 -16.871 -25.040 1.00 84.69 96 ARG A O 1
ATOM 782 N N . TYR A 1 97 ? 6.924 -16.133 -23.586 1.00 85.50 97 TYR A N 1
ATOM 783 C CA . TYR A 1 97 ? 7.112 -17.394 -22.877 1.00 85.50 97 TYR A CA 1
ATOM 784 C C . TYR A 1 97 ? 7.219 -17.125 -21.382 1.00 85.50 97 TYR A C 1
ATOM 786 O O . TYR A 1 97 ? 7.887 -16.183 -20.965 1.00 85.50 97 TYR A O 1
ATOM 794 N N . LEU A 1 98 ? 6.556 -17.940 -20.566 1.00 89.75 98 LEU A N 1
ATOM 795 C CA . LEU A 1 98 ? 6.634 -17.871 -19.110 1.00 89.75 98 LEU A CA 1
ATOM 796 C C . LEU A 1 98 ? 6.398 -19.260 -18.535 1.00 89.75 98 LEU A C 1
ATOM 798 O O . LEU A 1 98 ? 5.386 -19.890 -18.835 1.00 89.75 98 LEU A O 1
ATOM 802 N N . GLY A 1 99 ? 7.307 -19.729 -17.687 1.00 88.75 99 GLY A N 1
ATOM 803 C CA . GLY A 1 99 ? 7.182 -21.053 -17.094 1.00 88.75 99 GLY A CA 1
ATOM 804 C C . GLY A 1 99 ? 8.114 -21.284 -15.915 1.00 88.75 99 GLY A C 1
ATOM 805 O O . GLY A 1 99 ? 9.131 -20.610 -15.752 1.00 88.75 99 GLY A O 1
ATOM 806 N N . LEU A 1 100 ? 7.751 -22.265 -15.093 1.00 88.00 100 LEU A N 1
ATOM 807 C CA . LEU A 1 100 ? 8.607 -22.821 -14.046 1.00 88.00 100 LEU A CA 1
ATOM 808 C C . LEU A 1 100 ? 9.201 -24.142 -14.528 1.00 88.00 100 LEU A C 1
ATOM 810 O O . LEU A 1 100 ? 8.519 -24.893 -15.233 1.00 88.00 100 LEU A O 1
ATOM 814 N N . SER A 1 101 ? 10.429 -24.439 -14.103 1.00 86.25 101 SER A N 1
ATOM 815 C CA . SER A 1 101 ? 11.024 -25.760 -14.304 1.00 86.25 101 SER A CA 1
ATOM 816 C C . SER A 1 101 ? 10.157 -26.835 -13.646 1.00 86.25 101 SER A C 1
ATOM 818 O O . SER A 1 101 ? 9.461 -26.576 -12.659 1.00 86.25 101 SER A O 1
ATOM 820 N N . GLU A 1 102 ? 10.168 -28.042 -14.208 1.00 82.38 102 GLU A N 1
ATOM 821 C CA . GLU A 1 102 ? 9.259 -29.125 -13.813 1.00 82.38 102 GLU A CA 1
ATOM 822 C C . GLU A 1 102 ? 9.305 -29.428 -12.307 1.00 82.38 102 GLU A C 1
ATOM 824 O O . GLU A 1 102 ? 8.268 -29.563 -11.659 1.00 82.38 102 GLU A O 1
ATOM 829 N N . ASP A 1 103 ? 10.501 -29.442 -11.727 1.00 82.88 103 ASP A N 1
ATOM 830 C CA . ASP A 1 103 ? 10.746 -29.705 -10.310 1.00 82.88 103 ASP A CA 1
ATOM 831 C C . ASP A 1 103 ? 10.207 -28.605 -9.374 1.00 82.88 103 ASP A C 1
ATOM 833 O O . ASP A 1 103 ? 9.996 -28.846 -8.184 1.00 82.88 103 ASP A O 1
ATOM 837 N N . GLN A 1 104 ? 9.938 -27.404 -9.894 1.00 84.19 104 GLN A N 1
ATOM 838 C CA . GLN A 1 104 ? 9.413 -26.263 -9.135 1.00 84.19 104 GLN A CA 1
ATOM 839 C C . GLN A 1 104 ? 7.896 -26.071 -9.300 1.00 84.19 104 GLN A C 1
ATOM 841 O O . GLN A 1 104 ? 7.279 -25.269 -8.584 1.00 84.19 104 GLN A O 1
ATOM 846 N N . GLN A 1 105 ? 7.257 -26.815 -10.206 1.00 80.56 105 GLN A N 1
ATOM 847 C CA . GLN A 1 105 ? 5.811 -26.758 -10.408 1.00 80.56 105 GLN A CA 1
ATOM 848 C C . GLN A 1 105 ? 5.045 -27.338 -9.204 1.00 80.56 105 GLN A C 1
ATOM 850 O O . GLN A 1 105 ? 5.531 -28.175 -8.451 1.00 80.56 105 GLN A O 1
ATOM 855 N N . GLY A 1 106 ? 3.825 -26.842 -8.967 1.00 74.69 106 GLY A N 1
ATOM 856 C CA . GLY A 1 106 ? 2.982 -27.278 -7.840 1.00 74.69 106 GLY A CA 1
ATOM 857 C C . GLY A 1 106 ? 3.349 -26.696 -6.465 1.00 74.69 106 GLY A C 1
ATOM 858 O O . GLY A 1 106 ? 2.600 -26.885 -5.514 1.00 74.69 106 GLY A O 1
ATOM 859 N N . GLN A 1 107 ? 4.429 -25.915 -6.353 1.00 80.75 107 GLN A N 1
ATOM 860 C CA . GLN A 1 107 ? 4.904 -25.337 -5.082 1.00 80.75 107 GLN A CA 1
ATOM 861 C C . GLN A 1 107 ? 4.379 -23.911 -4.795 1.00 80.75 107 GLN A C 1
ATOM 863 O O . GLN A 1 107 ? 4.973 -23.145 -4.027 1.00 80.75 107 GLN A O 1
ATOM 868 N N . ASN A 1 108 ? 3.272 -23.518 -5.438 1.00 79.00 108 ASN A N 1
ATOM 869 C CA . ASN A 1 108 ? 2.706 -22.159 -5.401 1.00 79.00 108 ASN A CA 1
ATOM 870 C C . ASN A 1 108 ? 3.693 -21.048 -5.820 1.00 79.00 108 ASN A C 1
ATOM 872 O O . ASN A 1 108 ? 3.584 -19.917 -5.353 1.00 79.00 108 ASN A O 1
ATOM 876 N N . LEU A 1 109 ? 4.663 -21.355 -6.685 1.00 85.06 109 LEU A N 1
ATOM 877 C CA . LEU A 1 109 ? 5.641 -20.388 -7.208 1.00 85.06 109 LEU A CA 1
ATOM 878 C C . LEU A 1 109 ? 5.148 -19.657 -8.469 1.00 85.06 109 LEU A C 1
ATOM 880 O O . LEU A 1 109 ? 5.712 -18.642 -8.853 1.00 85.06 109 LEU A O 1
ATOM 884 N N . GLY A 1 110 ? 4.076 -20.141 -9.108 1.00 87.75 110 GLY A N 1
ATOM 885 C CA . GLY A 1 110 ? 3.583 -19.569 -10.366 1.00 87.75 110 GLY A CA 1
ATOM 886 C C . GLY A 1 110 ? 3.071 -18.137 -10.213 1.00 87.75 110 GLY A C 1
ATOM 887 O O .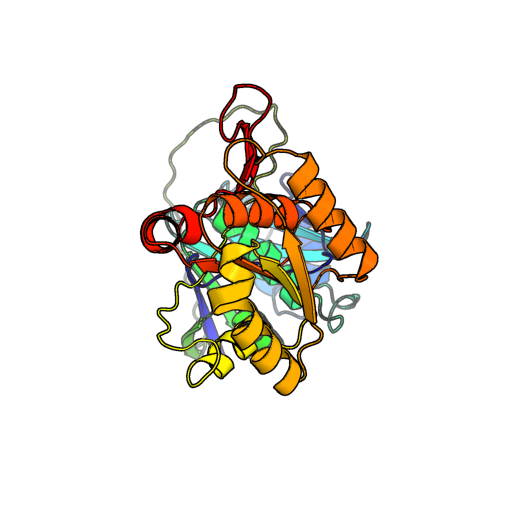 GLY A 1 110 ? 3.419 -17.283 -11.016 1.00 87.75 110 GLY A O 1
ATOM 888 N N . HIS A 1 111 ? 2.299 -17.855 -9.158 1.00 86.75 111 HIS A N 1
ATOM 889 C CA . HIS A 1 111 ? 1.833 -16.490 -8.865 1.00 86.75 111 HIS A CA 1
ATOM 890 C C . HIS A 1 111 ? 3.000 -15.542 -8.642 1.00 86.75 111 HIS A C 1
ATOM 892 O O . HIS A 1 111 ? 3.005 -14.426 -9.137 1.00 86.75 111 HIS A O 1
ATOM 898 N N . GLU A 1 112 ? 4.023 -16.023 -7.954 1.00 88.06 112 GLU A N 1
ATOM 899 C CA . GLU A 1 112 ? 5.222 -15.253 -7.699 1.00 88.06 112 GLU A CA 1
ATOM 900 C C . GLU A 1 112 ? 5.994 -14.937 -8.984 1.00 88.06 112 GLU A C 1
ATOM 902 O O . GLU A 1 112 ? 6.338 -13.782 -9.213 1.00 88.06 112 GLU A O 1
ATOM 907 N N . LEU A 1 113 ? 6.179 -15.926 -9.865 1.00 89.12 113 LEU A N 1
ATOM 908 C CA . LEU A 1 113 ? 6.814 -15.728 -11.167 1.00 89.12 113 LEU A CA 1
ATOM 909 C C . LEU A 1 113 ? 6.050 -14.716 -12.034 1.00 89.12 113 LEU A C 1
ATOM 911 O O . LEU A 1 113 ? 6.662 -13.804 -12.586 1.00 89.12 113 LEU A O 1
ATOM 915 N N . VAL A 1 114 ? 4.725 -14.863 -12.139 1.00 91.19 114 VAL A N 1
ATOM 916 C CA . VAL A 1 114 ? 3.874 -13.965 -12.939 1.00 91.19 114 VAL A CA 1
ATOM 917 C C . VAL A 1 114 ? 3.900 -12.550 -12.372 1.00 91.19 114 VAL A C 1
ATOM 919 O O . VAL A 1 114 ? 4.075 -11.599 -13.128 1.00 91.19 114 VAL A O 1
ATOM 922 N N . THR A 1 115 ? 3.798 -12.394 -11.052 1.00 89.06 115 THR A N 1
ATOM 923 C CA . THR A 1 115 ? 3.850 -11.078 -10.408 1.00 89.06 115 THR A CA 1
ATOM 924 C C . THR A 1 115 ? 5.217 -10.418 -10.579 1.00 89.06 115 THR A C 1
ATOM 926 O O . THR A 1 115 ? 5.274 -9.240 -10.910 1.00 89.06 115 THR A O 1
ATOM 929 N N . LEU A 1 116 ? 6.325 -11.155 -10.440 1.00 87.56 116 LEU A N 1
ATOM 930 C CA . LEU A 1 116 ? 7.667 -10.613 -10.691 1.00 87.56 116 LEU A CA 1
ATOM 931 C C . LEU A 1 116 ? 7.860 -10.206 -12.162 1.00 87.56 116 LEU A C 1
ATOM 933 O O . LEU A 1 116 ? 8.426 -9.146 -12.430 1.00 87.56 116 LEU A O 1
ATOM 937 N N . ALA A 1 117 ? 7.371 -11.012 -13.109 1.00 90.00 117 ALA A N 1
ATOM 938 C CA . ALA A 1 117 ? 7.415 -10.693 -14.536 1.00 90.00 117 ALA A CA 1
ATOM 939 C C . ALA A 1 117 ? 6.568 -9.456 -14.879 1.00 90.00 117 ALA A C 1
ATOM 941 O O . ALA A 1 117 ? 7.010 -8.595 -15.642 1.00 90.00 117 ALA A O 1
ATOM 942 N N . ALA A 1 118 ? 5.380 -9.335 -14.285 1.00 89.44 118 ALA A N 1
ATOM 943 C CA . ALA A 1 118 ? 4.509 -8.182 -14.468 1.00 89.44 118 ALA A CA 1
ATOM 944 C C . ALA A 1 118 ? 5.125 -6.903 -13.883 1.00 89.44 118 ALA A C 1
ATOM 946 O O . ALA A 1 118 ? 5.219 -5.896 -14.584 1.00 89.44 118 ALA A O 1
ATOM 947 N N . SER A 1 119 ? 5.656 -6.968 -12.655 1.00 88.56 119 SER A N 1
ATOM 948 C CA . SER A 1 119 ? 6.410 -5.864 -12.045 1.00 88.56 119 SER A CA 1
ATOM 949 C C . SER A 1 119 ? 7.573 -5.416 -12.926 1.00 88.56 119 SER A C 1
ATOM 951 O O . SER A 1 119 ? 7.810 -4.219 -13.072 1.00 88.56 119 SER A O 1
ATOM 953 N N . TYR A 1 120 ? 8.282 -6.367 -13.543 1.00 89.19 120 TYR A N 1
ATOM 954 C CA . TYR A 1 120 ? 9.357 -6.058 -14.478 1.00 89.19 120 TYR A CA 1
ATOM 955 C C . TYR A 1 120 ? 8.846 -5.290 -15.705 1.00 89.19 120 TYR A C 1
ATOM 957 O O . TYR A 1 120 ? 9.418 -4.260 -16.051 1.00 89.19 120 TYR A O 1
ATOM 965 N N . CYS A 1 121 ? 7.765 -5.750 -16.345 1.00 86.62 121 CYS A N 1
ATOM 966 C CA . CYS A 1 121 ? 7.190 -5.090 -17.522 1.00 86.62 121 CYS A CA 1
ATOM 967 C C . CYS A 1 121 ? 6.757 -3.648 -17.217 1.00 86.62 121 CYS A C 1
ATOM 969 O O . CYS A 1 121 ? 7.158 -2.729 -17.934 1.00 86.62 121 CYS A O 1
ATOM 971 N N . PHE A 1 122 ? 6.008 -3.425 -16.134 1.00 88.19 122 PHE A N 1
ATOM 972 C CA . PHE A 1 122 ? 5.563 -2.082 -15.742 1.00 88.19 122 PHE A CA 1
ATOM 973 C C . PHE A 1 122 ? 6.737 -1.168 -15.364 1.00 88.19 122 PHE A C 1
ATOM 975 O O . PHE A 1 122 ? 6.761 -0.001 -15.745 1.00 88.19 122 PHE A O 1
ATOM 982 N N . ALA A 1 123 ? 7.794 -1.705 -14.744 1.00 81.06 123 ALA A N 1
ATOM 983 C CA . ALA A 1 123 ? 9.018 -0.947 -14.469 1.00 81.06 123 ALA A CA 1
ATOM 984 C C . ALA A 1 123 ? 9.765 -0.471 -15.729 1.00 81.06 123 ALA A C 1
ATOM 986 O O . ALA A 1 123 ? 10.593 0.436 -15.634 1.00 81.06 123 ALA A O 1
ATOM 987 N N . THR A 1 124 ? 9.471 -1.037 -16.906 1.00 81.88 124 THR A N 1
ATOM 988 C CA . THR A 1 124 ? 9.978 -0.532 -18.196 1.00 81.88 124 THR A CA 1
ATOM 989 C C . THR A 1 124 ? 9.124 0.591 -18.801 1.00 81.88 124 THR A C 1
ATOM 991 O O . THR A 1 124 ? 9.422 1.052 -19.900 1.00 81.88 124 THR A O 1
ATOM 994 N N . GLY A 1 125 ? 8.088 1.058 -18.094 1.00 82.12 125 GLY A N 1
ATOM 995 C CA . GLY A 1 125 ? 7.215 2.159 -18.514 1.00 82.12 125 GLY A CA 1
ATOM 996 C C . GLY A 1 125 ? 6.021 1.738 -19.374 1.00 82.12 125 GLY A C 1
ATOM 997 O O . GLY A 1 125 ? 5.341 2.599 -19.928 1.00 82.12 125 GLY A O 1
ATOM 998 N N . LYS A 1 126 ? 5.760 0.431 -19.505 1.00 85.31 126 LYS A N 1
ATOM 999 C CA . LYS A 1 126 ? 4.557 -0.073 -20.183 1.00 85.31 126 LYS A CA 1
ATOM 1000 C C . LYS A 1 126 ? 3.335 0.181 -19.309 1.00 85.31 126 LYS A C 1
ATOM 1002 O O . LYS A 1 126 ? 3.443 0.134 -18.094 1.00 85.31 126 LYS A O 1
ATOM 1007 N N . ARG A 1 127 ? 2.176 0.406 -19.922 1.00 86.00 127 ARG A N 1
ATOM 1008 C CA . ARG A 1 127 ? 0.879 0.603 -19.247 1.00 86.00 127 ARG A CA 1
ATOM 1009 C C . ARG A 1 127 ? 0.014 -0.652 -19.258 1.00 86.00 127 ARG A C 1
ATOM 1011 O O . ARG A 1 127 ? -0.987 -0.736 -18.551 1.00 86.00 127 ARG A O 1
ATOM 1018 N N . GLU A 1 128 ? 0.400 -1.628 -20.069 1.00 89.44 128 GLU A N 1
ATOM 1019 C CA . GLU A 1 128 ? -0.356 -2.844 -20.316 1.00 89.44 128 GLU A CA 1
ATOM 1020 C C . GLU A 1 128 ? 0.580 -4.029 -20.579 1.00 89.44 128 GLU A C 1
ATOM 1022 O O . GLU A 1 128 ? 1.679 -3.878 -21.113 1.00 89.44 128 GLU A O 1
ATOM 1027 N N . ILE A 1 129 ? 0.132 -5.226 -20.212 1.00 90.50 129 ILE A N 1
ATOM 1028 C CA . ILE A 1 129 ? 0.804 -6.489 -20.501 1.00 90.50 129 ILE A CA 1
ATOM 1029 C C . ILE A 1 129 ? -0.185 -7.406 -21.201 1.00 90.50 129 ILE A C 1
ATOM 1031 O O . ILE A 1 129 ? -1.287 -7.637 -20.707 1.00 90.50 129 ILE A O 1
ATOM 1035 N N . ARG A 1 130 ? 0.243 -7.966 -22.328 1.00 87.69 130 ARG A N 1
ATOM 1036 C CA . ARG A 1 130 ? -0.493 -8.978 -23.079 1.00 87.69 130 ARG A CA 1
ATOM 1037 C C . ARG A 1 130 ? 0.182 -10.324 -22.914 1.00 87.69 130 ARG A C 1
ATOM 1039 O O . ARG A 1 130 ? 1.405 -10.431 -23.010 1.00 87.69 130 ARG A O 1
ATOM 1046 N N . LEU A 1 131 ? -0.616 -11.351 -22.673 1.00 86.94 131 LEU A N 1
ATOM 1047 C CA . LEU A 1 131 ? -0.154 -12.724 -22.549 1.00 86.94 131 LEU A CA 1
ATOM 1048 C C . LEU A 1 131 ? -1.116 -13.641 -23.290 1.00 86.94 131 LEU A C 1
ATOM 1050 O O . LEU A 1 131 ? -2.331 -13.476 -23.220 1.00 86.94 131 LEU A O 1
ATOM 1054 N N . THR A 1 132 ? -0.568 -14.646 -23.955 1.00 78.19 132 THR A N 1
ATOM 1055 C CA . THR A 1 132 ? -1.356 -15.686 -24.608 1.00 78.19 132 THR A CA 1
ATOM 1056 C C . THR A 1 132 ? -1.003 -17.035 -23.988 1.00 78.19 132 THR A C 1
ATOM 1058 O O . THR A 1 132 ? 0.171 -17.342 -23.807 1.00 78.19 132 THR A O 1
ATOM 1061 N N . THR A 1 133 ? -2.005 -17.839 -23.628 1.00 76.06 133 THR A N 1
ATOM 1062 C CA . THR A 1 133 ? -1.817 -19.173 -23.020 1.00 76.06 133 THR A CA 1
ATOM 1063 C C . THR A 1 133 ? -2.720 -20.202 -23.690 1.00 76.06 133 THR A C 1
ATOM 1065 O O . THR A 1 133 ? -3.761 -19.852 -24.246 1.00 76.06 133 THR A O 1
ATOM 1068 N N . ARG A 1 134 ? -2.331 -21.480 -23.682 1.00 69.75 134 ARG A N 1
ATOM 1069 C CA . ARG A 1 134 ? -3.059 -22.544 -24.387 1.00 69.75 134 ARG A CA 1
ATOM 1070 C C . ARG A 1 134 ? -3.839 -23.427 -23.428 1.00 69.75 134 ARG A C 1
ATOM 1072 O O . ARG A 1 134 ? -3.499 -23.592 -22.262 1.00 69.75 134 ARG A O 1
ATOM 1079 N N . SER A 1 135 ? -4.852 -24.105 -23.960 1.00 58.88 135 SER A N 1
ATOM 1080 C CA . SER A 1 135 ? -5.653 -25.089 -23.232 1.00 58.88 135 SER A CA 1
ATOM 1081 C C . SER A 1 135 ? -4.876 -26.318 -22.739 1.00 58.88 135 SER A C 1
ATOM 1083 O O . SER A 1 135 ? -5.466 -27.169 -22.089 1.00 58.88 135 SER A O 1
ATOM 1085 N N . THR A 1 136 ? -3.591 -26.464 -23.060 1.00 57.16 136 THR A N 1
ATOM 1086 C CA . THR A 1 136 ? -2.707 -27.481 -22.464 1.00 57.16 136 THR A CA 1
ATOM 1087 C C . THR A 1 136 ? -2.055 -27.023 -21.162 1.00 57.16 136 THR A C 1
ATOM 1089 O O . THR A 1 136 ? -1.661 -27.871 -20.372 1.00 57.16 136 THR A O 1
ATOM 1092 N N . ASP A 1 137 ? -2.024 -25.716 -20.884 1.00 56.41 137 ASP A N 1
ATOM 1093 C CA . ASP A 1 137 ? -1.523 -25.132 -19.628 1.00 56.41 137 ASP A CA 1
ATOM 1094 C C . ASP A 1 137 ? -2.588 -25.180 -18.488 1.00 56.41 137 ASP A C 1
ATOM 1096 O O . ASP A 1 137 ? -2.467 -24.496 -17.469 1.00 56.41 137 ASP A O 1
ATOM 1100 N N . HIS A 1 138 ? -3.681 -25.942 -18.674 1.00 56.28 138 HIS A N 1
ATOM 1101 C CA . HIS A 1 138 ? -5.034 -25.678 -18.136 1.00 56.28 138 HIS A CA 1
ATOM 1102 C C . HIS A 1 138 ? -5.237 -25.726 -16.602 1.00 56.28 138 HIS A C 1
ATOM 1104 O O . HIS A 1 138 ? -4.513 -26.352 -15.829 1.00 56.28 138 HIS A O 1
ATOM 1110 N N . GLU A 1 139 ? -6.302 -25.019 -16.205 1.00 53.06 139 GLU A N 1
ATOM 1111 C CA . GLU A 1 139 ? -6.900 -24.661 -14.906 1.00 53.06 139 GLU A CA 1
ATOM 1112 C C . GLU A 1 139 ? -6.012 -23.934 -13.884 1.00 53.06 139 GLU A C 1
ATOM 1114 O O . GLU A 1 139 ? -6.425 -22.921 -13.307 1.00 53.06 139 GLU A O 1
ATOM 1119 N N . ARG A 1 140 ? -4.768 -24.379 -13.677 1.00 61.88 140 ARG A N 1
ATOM 1120 C CA . ARG A 1 140 ? -3.883 -23.766 -12.670 1.00 61.88 140 ARG A CA 1
ATOM 1121 C C . ARG A 1 140 ? -3.291 -22.435 -13.137 1.00 61.88 140 ARG A C 1
ATOM 1123 O O . ARG A 1 140 ? -3.249 -21.498 -12.340 1.00 61.88 140 ARG A O 1
ATOM 1130 N N . ALA A 1 141 ? -2.877 -22.328 -14.403 1.00 68.94 141 ALA A N 1
ATOM 1131 C CA . ALA A 1 141 ? -2.247 -21.118 -14.937 1.00 68.94 141 ALA A CA 1
ATOM 1132 C C . ALA A 1 141 ? -3.234 -19.942 -15.033 1.00 68.94 141 ALA A C 1
ATOM 1134 O O . ALA A 1 141 ? -2.950 -18.868 -14.511 1.00 68.94 141 ALA A O 1
ATOM 1135 N N . LEU A 1 142 ? -4.443 -20.161 -15.568 1.00 74.44 142 LEU A N 1
ATOM 1136 C CA . LEU A 1 142 ? -5.499 -19.136 -15.641 1.00 74.44 142 LEU A CA 1
ATOM 1137 C C . LEU A 1 142 ? -5.882 -18.587 -14.264 1.00 74.44 142 LEU A C 1
ATOM 1139 O O . LEU A 1 142 ? -6.056 -17.380 -14.100 1.00 74.44 142 LEU A O 1
ATOM 1143 N N . ARG A 1 143 ? -5.974 -19.458 -13.252 1.00 79.50 143 ARG A N 1
ATOM 1144 C CA . ARG A 1 143 ? -6.220 -19.029 -11.870 1.00 79.50 143 ARG A CA 1
ATOM 1145 C C . ARG A 1 143 ? -5.083 -18.157 -11.346 1.00 79.50 143 ARG A C 1
ATOM 1147 O O . ARG A 1 143 ? -5.342 -17.191 -10.637 1.00 79.50 143 ARG A O 1
ATOM 1154 N N . THR A 1 144 ? -3.843 -18.498 -11.681 1.00 84.44 144 THR A N 1
ATOM 1155 C CA . THR A 1 144 ? -2.667 -17.704 -11.326 1.00 84.44 144 THR A CA 1
ATOM 1156 C C . THR A 1 144 ? -2.675 -16.343 -12.023 1.00 84.44 144 THR A C 1
ATOM 1158 O O . THR A 1 144 ? -2.524 -15.339 -11.337 1.00 84.44 144 THR A O 1
ATOM 1161 N N . TYR A 1 145 ? -2.925 -16.286 -13.334 1.00 86.62 145 TYR A N 1
ATOM 1162 C CA . TYR A 1 145 ? -2.997 -15.025 -14.076 1.00 86.62 145 TYR A CA 1
ATOM 1163 C C . TYR A 1 145 ? -4.093 -14.109 -13.515 1.00 86.62 145 TYR A C 1
ATOM 1165 O O . TYR A 1 145 ? -3.824 -12.952 -13.203 1.00 86.62 145 TYR A O 1
ATOM 1173 N N . ARG A 1 146 ? -5.296 -14.644 -13.266 1.00 83.88 146 ARG A N 1
ATOM 1174 C CA . ARG A 1 146 ? -6.398 -13.885 -12.649 1.00 83.88 146 ARG A CA 1
ATOM 1175 C C . ARG A 1 146 ? -6.065 -13.372 -11.250 1.00 83.88 146 ARG A C 1
ATOM 1177 O O . ARG A 1 146 ? -6.426 -12.253 -10.920 1.00 83.88 146 ARG A O 1
ATOM 1184 N N . LYS A 1 147 ? -5.352 -14.156 -10.432 1.00 83.31 147 LYS A N 1
ATOM 1185 C CA . LYS A 1 147 ? -4.882 -13.702 -9.108 1.00 83.31 147 LYS A CA 1
ATOM 1186 C C . LYS A 1 147 ? -3.925 -12.514 -9.200 1.00 83.31 147 LYS A C 1
ATOM 1188 O O . LYS A 1 147 ? -3.940 -11.676 -8.310 1.00 83.31 147 LYS A O 1
ATOM 1193 N N . THR A 1 148 ? -3.127 -12.446 -10.262 1.00 82.94 148 THR A N 1
ATOM 1194 C CA . THR A 1 148 ? -2.236 -11.312 -10.536 1.00 82.94 148 THR A CA 1
ATOM 1195 C C . THR A 1 148 ? -2.974 -10.115 -11.166 1.00 82.94 148 THR A C 1
ATOM 1197 O O . THR A 1 148 ? -2.387 -9.047 -11.312 1.00 82.94 148 THR A O 1
ATOM 1200 N N . GLY A 1 149 ? -4.260 -10.269 -11.505 1.00 86.19 149 GLY A N 1
ATOM 1201 C CA . GLY A 1 149 ? -5.110 -9.219 -12.074 1.00 86.19 149 GLY A CA 1
ATOM 1202 C C . GLY A 1 149 ? -5.318 -9.308 -13.587 1.00 86.19 149 GLY A C 1
ATOM 1203 O O . GLY A 1 149 ? -5.864 -8.378 -14.165 1.00 86.19 149 GLY A O 1
ATOM 1204 N N . PHE A 1 150 ? -4.867 -10.376 -14.258 1.00 86.06 150 PHE A N 1
ATOM 1205 C CA . PHE A 1 150 ? -5.116 -10.527 -15.695 1.00 86.06 150 PHE A CA 1
ATOM 1206 C C . PHE A 1 150 ? -6.596 -10.812 -15.971 1.00 86.06 150 PHE A C 1
ATOM 1208 O O . PHE A 1 150 ? -7.188 -11.733 -15.396 1.00 86.06 150 PHE A O 1
ATOM 1215 N N . GLU A 1 151 ? -7.145 -10.089 -16.936 1.00 86.06 151 GLU A N 1
ATOM 1216 C CA . GLU A 1 151 ? -8.481 -10.273 -17.483 1.00 86.06 151 GLU A CA 1
ATOM 1217 C C . GLU A 1 151 ? -8.428 -11.033 -18.811 1.00 86.06 151 GLU A C 1
ATOM 1219 O O . GLU A 1 151 ? -7.433 -10.993 -19.535 1.00 86.06 151 GLU A O 1
ATOM 1224 N N . LEU A 1 152 ? -9.498 -11.765 -19.124 1.00 82.25 152 LEU A N 1
ATOM 1225 C CA . LEU A 1 152 ? -9.618 -12.513 -20.375 1.00 82.25 152 LEU A CA 1
ATOM 1226 C C . LEU A 1 152 ? -10.208 -11.605 -21.458 1.00 82.25 152 LEU A C 1
ATOM 1228 O O . LEU A 1 152 ? -11.354 -11.188 -21.328 1.00 82.25 152 LEU A O 1
ATOM 1232 N N . GLU A 1 153 ? -9.457 -11.358 -22.529 1.00 74.69 153 GLU A N 1
ATOM 1233 C CA . GLU A 1 153 ? -9.923 -10.564 -23.675 1.00 74.69 153 GLU A CA 1
ATOM 1234 C C . GLU A 1 153 ? -10.585 -11.416 -24.759 1.00 74.69 153 GLU A C 1
ATOM 1236 O O . GLU A 1 153 ? -11.508 -10.959 -25.428 1.00 74.69 153 GLU A O 1
ATOM 1241 N N . GLY A 1 154 ? -10.134 -12.659 -24.944 1.00 70.38 154 GLY A N 1
ATOM 1242 C CA . GLY A 1 154 ? -10.623 -13.496 -26.034 1.00 70.38 154 GLY A CA 1
ATOM 1243 C C . GLY A 1 154 ? -10.226 -14.959 -25.911 1.00 70.38 154 GLY A C 1
ATOM 1244 O O . GLY A 1 154 ? -9.278 -15.315 -25.204 1.00 70.38 154 GLY A O 1
ATOM 1245 N N . VAL A 1 155 ? -10.983 -15.811 -26.602 1.00 68.19 155 VAL A N 1
ATOM 1246 C CA . VAL A 1 155 ? -10.702 -17.241 -26.740 1.00 68.19 155 VAL A CA 1
ATOM 1247 C C . VAL A 1 155 ? -10.754 -17.591 -28.215 1.00 68.19 155 VAL A C 1
ATOM 1249 O O . VAL A 1 155 ? -11.831 -17.625 -28.808 1.00 68.19 155 VAL A O 1
ATOM 1252 N N . ASP A 1 156 ? -9.596 -17.896 -28.779 1.00 66.06 156 ASP A N 1
ATOM 1253 C CA . ASP A 1 156 ? -9.468 -18.334 -30.159 1.00 66.06 156 ASP A CA 1
ATOM 1254 C C . ASP A 1 156 ? -9.362 -19.857 -30.221 1.00 66.06 156 ASP A C 1
ATOM 1256 O O . ASP A 1 156 ? -8.830 -20.524 -29.327 1.00 66.06 156 ASP A O 1
ATOM 1260 N N . VAL A 1 157 ? -9.880 -20.436 -31.299 1.00 51.34 157 VAL A N 1
ATOM 1261 C CA . VAL A 1 157 ? -9.610 -21.831 -31.646 1.00 51.34 157 VAL A CA 1
ATOM 1262 C C . VAL A 1 157 ? -8.441 -21.808 -32.617 1.00 51.34 157 VAL A C 1
ATOM 1264 O O . VAL A 1 157 ? -8.576 -21.305 -33.730 1.00 51.34 157 VAL A O 1
ATOM 1267 N N . GLU A 1 158 ? -7.284 -22.317 -32.191 1.00 50.28 158 GLU A N 1
ATOM 1268 C CA . GLU A 1 158 ? -6.096 -22.349 -33.045 1.00 50.28 158 GLU A CA 1
ATOM 1269 C C . GLU A 1 158 ? -6.368 -23.259 -34.253 1.00 50.28 158 GLU A C 1
ATOM 1271 O O . GLU A 1 158 ? -6.437 -24.485 -34.120 1.00 50.28 158 GLU A O 1
ATOM 1276 N N . ASN A 1 159 ? -6.535 -22.643 -35.425 1.00 35.91 159 ASN A N 1
ATOM 1277 C CA . ASN A 1 159 ? -6.349 -23.277 -36.724 1.00 35.91 159 ASN A CA 1
ATOM 1278 C C . ASN A 1 159 ? -4.928 -22.924 -37.175 1.00 35.91 159 ASN A C 1
ATOM 1280 O O . ASN A 1 159 ? -4.617 -21.751 -37.363 1.00 35.91 159 ASN A O 1
ATOM 1284 N N . ASN A 1 160 ? -4.061 -23.932 -37.290 1.00 32.78 160 ASN A N 1
ATOM 1285 C CA . ASN A 1 160 ? -2.645 -23.787 -37.639 1.00 32.78 160 ASN A CA 1
ATOM 1286 C C . ASN A 1 160 ? -2.428 -22.838 -38.835 1.00 32.78 160 ASN A C 1
ATOM 1288 O O . ASN A 1 160 ? -2.746 -23.189 -39.970 1.00 32.78 160 ASN A O 1
ATOM 1292 N N . GLY A 1 161 ? -1.833 -21.669 -38.585 1.00 28.00 161 GLY A N 1
ATOM 1293 C CA . GLY A 1 161 ? -1.473 -20.698 -39.617 1.00 28.00 161 GLY A CA 1
ATOM 1294 C C . GLY A 1 161 ? -0.441 -19.695 -39.107 1.00 28.00 161 GLY A C 1
ATOM 1295 O O . GLY A 1 161 ? -0.762 -18.776 -38.364 1.00 28.00 161 GLY A O 1
ATOM 1296 N N . THR A 1 162 ? 0.815 -19.902 -39.492 1.00 35.72 162 THR A N 1
ATOM 1297 C CA . THR A 1 162 ? 1.990 -19.070 -39.195 1.00 35.72 162 THR A CA 1
ATOM 1298 C C . THR A 1 162 ? 1.872 -17.661 -39.788 1.00 35.72 162 THR A C 1
ATOM 1300 O O . THR A 1 162 ? 1.643 -17.531 -40.988 1.00 35.72 162 THR A O 1
ATOM 1303 N N . GLY A 1 163 ? 2.118 -16.616 -38.991 1.00 25.52 163 GLY A N 1
ATOM 1304 C CA . GLY A 1 163 ? 2.155 -15.224 -39.454 1.00 25.52 163 GLY A CA 1
ATOM 1305 C C . GLY A 1 163 ? 3.245 -14.421 -38.749 1.00 25.52 163 GLY A C 1
ATOM 1306 O O . GLY A 1 163 ? 3.068 -13.977 -37.621 1.00 25.52 163 GLY A O 1
ATOM 1307 N N . ASN A 1 164 ? 4.383 -14.284 -39.426 1.00 30.02 164 ASN A N 1
ATOM 1308 C CA . ASN A 1 164 ? 5.567 -13.527 -39.030 1.00 30.02 164 ASN A CA 1
ATOM 1309 C C . ASN A 1 164 ? 5.408 -12.062 -39.483 1.00 30.02 164 ASN A C 1
ATOM 1311 O O . ASN A 1 164 ? 5.081 -11.847 -40.648 1.00 30.02 164 ASN A O 1
ATOM 1315 N N . CYS A 1 165 ? 5.683 -11.072 -38.629 1.00 24.36 165 CYS A N 1
ATOM 1316 C CA . CYS A 1 165 ? 5.765 -9.665 -39.044 1.00 24.36 165 CYS A CA 1
ATOM 1317 C C . CYS A 1 165 ? 6.992 -8.989 -38.423 1.00 24.36 165 CYS A C 1
ATOM 1319 O O . CYS A 1 165 ? 7.138 -8.911 -37.207 1.00 24.36 165 CYS A O 1
ATOM 1321 N N . ARG A 1 166 ? 7.871 -8.531 -39.318 1.00 26.80 166 ARG A N 1
ATOM 1322 C CA . ARG A 1 166 ? 9.169 -7.889 -39.096 1.00 26.80 166 ARG A CA 1
ATOM 1323 C C . ARG A 1 166 ? 9.076 -6.354 -39.192 1.00 26.80 166 ARG A C 1
ATOM 1325 O O . ARG A 1 166 ? 8.295 -5.843 -39.988 1.00 26.80 166 ARG A O 1
ATOM 1332 N N . ASN A 1 167 ? 10.050 -5.717 -38.532 1.00 27.91 167 ASN A N 1
ATOM 1333 C CA . ASN A 1 167 ? 10.755 -4.457 -38.847 1.00 27.91 167 ASN A CA 1
ATOM 1334 C C . ASN A 1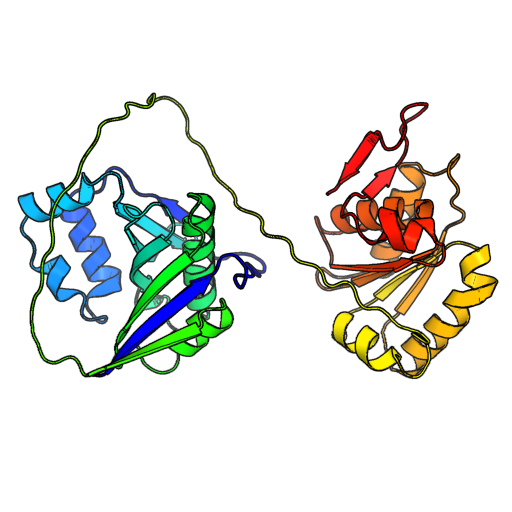 167 ? 10.240 -3.099 -38.338 1.00 27.91 167 ASN A C 1
ATOM 1336 O O . ASN A 1 167 ? 9.101 -2.706 -38.564 1.00 27.91 167 ASN A O 1
ATOM 1340 N N . GLY A 1 168 ? 11.205 -2.323 -37.819 1.00 23.78 168 GLY A N 1
ATOM 1341 C CA . GLY A 1 168 ? 11.185 -0.859 -37.730 1.00 23.78 168 GLY A CA 1
ATOM 1342 C C . GLY A 1 168 ? 12.132 -0.321 -36.651 1.00 23.78 168 GLY A C 1
ATOM 1343 O O . GLY A 1 168 ? 11.698 -0.107 -35.529 1.00 23.78 168 GLY A O 1
ATOM 1344 N N . GLY A 1 169 ? 13.420 -0.152 -36.968 1.00 24.38 169 GLY A N 1
ATOM 1345 C CA . GLY A 1 169 ? 14.424 0.370 -36.034 1.00 24.38 169 GLY A CA 1
ATOM 1346 C C . GLY A 1 169 ? 14.454 1.896 -35.929 1.00 24.38 169 GLY A C 1
ATOM 1347 O O . GLY A 1 169 ? 14.069 2.582 -36.868 1.00 24.38 169 GLY A O 1
ATOM 1348 N N . ASP A 1 170 ? 14.999 2.400 -34.819 1.00 23.25 170 ASP A N 1
ATOM 1349 C CA . ASP A 1 170 ? 15.860 3.584 -34.830 1.00 23.25 170 ASP A CA 1
ATOM 1350 C C . ASP A 1 170 ? 16.768 3.632 -33.590 1.00 23.25 170 ASP A C 1
ATOM 1352 O O . ASP A 1 170 ? 16.407 3.224 -32.486 1.00 23.25 170 ASP A O 1
ATOM 1356 N N . SER A 1 171 ? 18.003 4.070 -33.805 1.00 29.89 171 SER A N 1
ATOM 1357 C CA . SER A 1 171 ? 19.140 3.946 -32.892 1.00 29.89 171 SER A CA 1
ATOM 1358 C C . SER A 1 171 ? 19.187 5.021 -31.800 1.00 29.89 171 SER A C 1
ATOM 1360 O O . SER A 1 171 ? 19.270 6.206 -32.117 1.00 29.89 171 SER A O 1
ATOM 1362 N N . LEU A 1 172 ? 19.311 4.621 -30.528 1.00 23.06 172 LEU A N 1
ATOM 1363 C CA . LEU A 1 172 ? 19.767 5.489 -29.432 1.00 23.06 172 LEU A CA 1
ATOM 1364 C C . LEU A 1 172 ? 20.808 4.751 -28.573 1.00 23.06 172 LEU A C 1
ATOM 1366 O O . LEU A 1 172 ? 20.509 3.788 -27.872 1.00 23.06 172 LEU A O 1
ATOM 1370 N N . ARG A 1 173 ? 22.063 5.206 -28.661 1.00 30.12 173 ARG A N 1
ATOM 1371 C CA . ARG A 1 173 ? 23.196 4.746 -27.840 1.00 30.12 173 ARG A CA 1
ATOM 1372 C C . ARG A 1 173 ? 22.999 5.156 -26.379 1.00 30.12 173 ARG A C 1
ATOM 1374 O O . ARG A 1 173 ? 22.789 6.339 -26.126 1.00 30.12 173 ARG A O 1
ATOM 1381 N N . LEU A 1 174 ? 23.192 4.230 -25.435 1.00 28.33 174 LEU A N 1
ATOM 1382 C CA . LEU A 1 174 ? 23.322 4.537 -24.005 1.00 28.33 174 LEU A CA 1
ATOM 1383 C C . LEU A 1 174 ? 24.438 3.707 -23.334 1.00 28.33 174 LEU A C 1
ATOM 1385 O O . LEU A 1 174 ? 24.384 2.484 -23.272 1.00 28.33 174 LEU A O 1
ATOM 1389 N N . ASP A 1 175 ? 25.440 4.468 -22.893 1.00 27.39 175 ASP A N 1
ATOM 1390 C CA . ASP A 1 175 ? 26.480 4.310 -21.862 1.00 27.39 175 ASP A CA 1
ATOM 1391 C C . ASP A 1 175 ? 26.542 2.994 -21.037 1.00 27.39 175 ASP A C 1
ATOM 1393 O O . ASP A 1 175 ? 25.566 2.588 -20.404 1.00 27.39 175 ASP A O 1
ATOM 1397 N N . GLN A 1 176 ? 27.719 2.348 -21.008 1.00 33.94 176 GLN A N 1
ATOM 1398 C CA . GLN A 1 176 ? 27.933 0.944 -20.597 1.00 33.94 176 GLN A CA 1
ATOM 1399 C C . GLN A 1 176 ? 28.263 0.689 -19.107 1.00 33.94 176 GLN A C 1
ATOM 1401 O O . GLN A 1 176 ? 28.405 -0.470 -18.733 1.00 33.94 176 GLN A O 1
ATOM 1406 N N . ASP A 1 177 ? 28.316 1.689 -18.220 1.00 37.16 177 ASP A N 1
ATOM 1407 C CA . ASP A 1 177 ? 29.014 1.520 -16.923 1.00 37.16 177 ASP A CA 1
ATOM 1408 C C . ASP A 1 177 ? 28.163 1.534 -15.627 1.00 37.16 177 ASP A C 1
ATOM 1410 O O . ASP A 1 177 ? 28.657 1.882 -14.553 1.00 37.16 177 ASP A O 1
ATOM 1414 N N . ARG A 1 178 ? 26.873 1.143 -15.640 1.00 37.53 178 ARG A N 1
ATOM 1415 C CA . ARG A 1 178 ? 26.072 1.042 -14.387 1.00 37.53 178 ARG A CA 1
ATOM 1416 C C . ARG A 1 178 ? 25.119 -0.154 -14.328 1.00 37.53 178 ARG A C 1
ATOM 1418 O O . ARG A 1 178 ? 24.209 -0.286 -15.143 1.00 37.53 178 ARG A O 1
ATOM 1425 N N . SER A 1 179 ? 25.230 -0.952 -13.262 1.00 36.44 179 SER A N 1
ATOM 1426 C CA . SER A 1 179 ? 24.156 -1.860 -12.832 1.00 36.44 179 SER A CA 1
ATOM 1427 C C . SER A 1 179 ? 23.017 -1.036 -12.222 1.00 36.44 179 SER A C 1
ATOM 1429 O O . SER A 1 179 ? 23.195 -0.399 -11.186 1.00 36.44 179 SER A O 1
ATOM 1431 N N . ARG A 1 180 ? 21.852 -1.003 -12.881 1.00 37.22 180 ARG A N 1
ATOM 1432 C CA . ARG A 1 180 ? 20.676 -0.221 -12.465 1.00 37.22 180 ARG A CA 1
ATOM 1433 C C . ARG A 1 180 ? 19.502 -1.158 -12.175 1.00 37.22 180 ARG A C 1
ATOM 1435 O O . ARG A 1 180 ? 19.057 -1.877 -13.066 1.00 37.22 180 ARG A O 1
ATOM 1442 N N . MET A 1 181 ? 19.001 -1.139 -10.940 1.00 32.50 181 MET A N 1
ATOM 1443 C CA . MET A 1 181 ? 17.788 -1.856 -10.535 1.00 32.50 181 MET A CA 1
ATOM 1444 C C . MET A 1 181 ? 16.600 -0.893 -10.594 1.00 32.50 181 MET A C 1
ATOM 1446 O O . MET A 1 181 ? 16.586 0.114 -9.890 1.00 32.50 181 MET A O 1
ATOM 1450 N N . HIS A 1 182 ? 15.629 -1.190 -11.457 1.00 36.12 182 HIS A N 1
ATOM 1451 C CA . HIS A 1 182 ? 14.370 -0.454 -11.554 1.00 36.12 182 HIS A CA 1
ATOM 1452 C C . HIS A 1 182 ? 13.302 -1.199 -10.754 1.00 36.12 182 HIS A C 1
ATOM 1454 O O . HIS A 1 182 ? 13.000 -2.350 -11.060 1.00 36.12 182 HIS A O 1
ATOM 1460 N N . LEU A 1 183 ? 12.754 -0.551 -9.729 1.00 32.03 183 LEU A N 1
ATOM 1461 C CA . LEU A 1 183 ? 11.642 -1.065 -8.937 1.00 32.03 183 LEU A CA 1
ATOM 1462 C C . LEU A 1 183 ? 10.429 -0.167 -9.211 1.00 32.03 183 LEU A C 1
ATOM 1464 O O . LEU A 1 183 ? 10.471 1.018 -8.886 1.00 32.03 183 LEU A O 1
ATOM 1468 N N . ALA A 1 184 ? 9.377 -0.709 -9.825 1.00 38.66 184 ALA A N 1
ATOM 1469 C CA . ALA A 1 184 ? 8.078 -0.043 -9.879 1.00 38.66 184 ALA A CA 1
ATOM 1470 C C . ALA A 1 184 ? 7.279 -0.432 -8.631 1.00 38.66 184 ALA A C 1
ATOM 1472 O O . ALA A 1 184 ? 7.102 -1.618 -8.351 1.00 38.66 184 ALA A O 1
ATOM 1473 N N . CYS A 1 185 ? 6.831 0.562 -7.867 1.00 41.66 185 CYS A N 1
ATOM 1474 C CA . CYS A 1 185 ? 5.949 0.380 -6.721 1.00 41.66 185 CYS A CA 1
ATOM 1475 C C . CYS A 1 185 ? 4.634 1.097 -7.029 1.00 41.66 185 CYS A C 1
ATOM 1477 O O . CYS A 1 185 ? 4.590 2.326 -7.016 1.00 41.66 185 CYS A O 1
ATOM 1479 N N . ASN A 1 186 ? 3.585 0.329 -7.328 1.00 51.38 186 ASN A N 1
ATOM 1480 C CA . ASN A 1 186 ? 2.250 0.866 -7.573 1.00 51.38 186 ASN A CA 1
ATOM 1481 C C . ASN A 1 186 ? 1.421 0.675 -6.300 1.00 51.38 186 ASN A C 1
ATOM 1483 O O . ASN A 1 186 ? 0.915 -0.413 -6.033 1.00 51.38 186 ASN A O 1
ATOM 1487 N N . SER A 1 187 ? 1.323 1.733 -5.495 1.00 60.88 187 SER A N 1
ATOM 1488 C CA . SER A 1 187 ? 0.463 1.770 -4.310 1.00 60.88 187 SER A CA 1
ATOM 1489 C C . SER A 1 187 ? -0.926 2.277 -4.695 1.00 60.88 187 SER A C 1
ATOM 1491 O O . SER A 1 187 ? -1.050 3.338 -5.307 1.00 60.88 187 SER A O 1
ATOM 1493 N N . ARG A 1 188 ? -1.976 1.546 -4.307 1.00 77.44 188 ARG A N 1
ATOM 1494 C CA . ARG A 1 188 ? -3.375 1.988 -4.401 1.00 77.44 188 ARG A CA 1
ATOM 1495 C C . ARG A 1 188 ? -4.009 2.013 -3.022 1.00 77.44 188 ARG A C 1
ATOM 1497 O O . ARG A 1 188 ? -3.654 1.214 -2.159 1.00 77.44 188 ARG A O 1
ATOM 1504 N N . TYR A 1 189 ? -4.944 2.928 -2.836 1.00 84.44 189 TYR A N 1
ATOM 1505 C CA . TYR A 1 189 ? -5.761 3.023 -1.638 1.00 84.44 189 TYR A CA 1
ATOM 1506 C C . TYR A 1 189 ? -7.155 3.506 -2.031 1.00 84.44 189 TYR A C 1
ATOM 1508 O O . TYR A 1 189 ? -7.312 4.227 -3.018 1.00 84.44 189 TYR A O 1
ATOM 1516 N N . ASP A 1 190 ? -8.145 3.114 -1.240 1.00 89.88 190 ASP A N 1
ATOM 1517 C CA . ASP A 1 190 ? -9.526 3.531 -1.432 1.00 89.88 190 ASP A CA 1
ATOM 1518 C C . ASP A 1 190 ? -9.871 4.687 -0.496 1.00 89.88 190 ASP A C 1
ATOM 1520 O O . ASP A 1 190 ? -9.466 4.716 0.669 1.00 89.88 190 ASP A O 1
ATOM 1524 N N . ILE A 1 191 ? -10.694 5.610 -0.992 1.00 92.38 191 ILE A N 1
ATOM 1525 C CA . ILE A 1 191 ? -11.345 6.637 -0.178 1.00 92.38 191 ILE A CA 1
ATOM 1526 C C . ILE A 1 191 ? -12.827 6.289 -0.121 1.00 92.38 191 ILE A C 1
ATOM 1528 O O . ILE A 1 191 ? -13.527 6.342 -1.131 1.00 92.38 191 ILE A O 1
ATOM 1532 N N . ARG A 1 192 ? -13.310 5.934 1.071 1.00 92.81 192 ARG A N 1
ATOM 1533 C CA . ARG A 1 192 ? -14.725 5.630 1.310 1.00 92.81 192 ARG A CA 1
ATOM 1534 C C . ARG A 1 192 ? -15.353 6.725 2.165 1.00 92.81 192 ARG A C 1
ATOM 1536 O O . ARG A 1 192 ? -14.850 7.057 3.236 1.00 92.81 192 ARG A O 1
ATOM 1543 N N . PHE A 1 193 ? -16.473 7.266 1.697 1.00 91.88 193 PHE A N 1
ATOM 1544 C CA . PHE A 1 193 ? -17.287 8.200 2.468 1.00 91.88 193 PHE A CA 1
ATOM 1545 C C . PHE A 1 193 ? -18.257 7.406 3.338 1.00 91.88 193 PHE A C 1
ATOM 1547 O O . PHE A 1 193 ? -19.084 6.668 2.815 1.00 91.88 193 PHE A O 1
ATOM 1554 N N . ALA A 1 194 ? -18.168 7.577 4.654 1.00 90.44 194 ALA A N 1
ATOM 1555 C CA . ALA A 1 194 ? -19.008 6.874 5.616 1.00 90.44 194 ALA A CA 1
ATOM 1556 C C . ALA A 1 194 ? -19.661 7.871 6.577 1.00 90.44 194 ALA A C 1
ATOM 1558 O O . ALA A 1 194 ? -19.001 8.785 7.076 1.00 90.44 194 ALA A O 1
ATOM 1559 N N . ARG A 1 195 ? -20.962 7.695 6.843 1.00 90.19 195 ARG A N 1
ATOM 1560 C CA . ARG A 1 195 ? -21.713 8.554 7.777 1.00 90.19 195 ARG A CA 1
ATOM 1561 C C . ARG A 1 195 ? -21.649 8.054 9.219 1.00 90.19 195 ARG A C 1
ATOM 1563 O O . ARG A 1 195 ? -21.504 8.869 10.124 1.00 90.19 195 ARG A O 1
ATOM 1570 N N . ASP A 1 196 ? -21.726 6.738 9.432 1.00 93.12 196 ASP A N 1
ATOM 1571 C CA . ASP A 1 196 ? -21.673 6.126 10.766 1.00 93.12 196 ASP A CA 1
ATOM 1572 C C . ASP A 1 196 ? -20.801 4.861 10.791 1.00 93.12 196 ASP A C 1
ATOM 1574 O O . ASP A 1 196 ? -21.289 3.732 10.734 1.00 93.12 196 ASP A O 1
ATOM 1578 N N . LEU A 1 197 ? -19.484 5.058 10.909 1.00 93.44 197 LEU A N 1
ATOM 1579 C CA . LEU A 1 197 ? -18.486 3.976 10.957 1.00 93.44 197 LEU A CA 1
ATOM 1580 C C . LEU A 1 197 ? -18.626 3.037 12.163 1.00 93.44 197 LEU A C 1
ATOM 1582 O O . LEU A 1 197 ? -18.074 1.941 12.144 1.00 93.44 197 LEU A O 1
ATOM 1586 N N . ALA A 1 198 ? -19.320 3.459 13.222 1.00 94.62 198 ALA A N 1
ATOM 1587 C CA . ALA A 1 198 ? -19.571 2.626 14.396 1.00 94.62 198 ALA A CA 1
ATOM 1588 C C . ALA A 1 198 ? -20.973 1.987 14.379 1.00 94.62 198 ALA A C 1
ATOM 1590 O O . ALA A 1 198 ? -21.366 1.366 15.368 1.00 94.62 198 ALA A O 1
ATOM 1591 N N . GLY A 1 199 ? -21.732 2.180 13.299 1.00 95.50 199 GLY A N 1
ATOM 1592 C CA . GLY A 1 199 ? -23.084 1.671 13.100 1.00 95.50 199 GLY A CA 1
ATOM 1593 C C . GLY A 1 199 ? -23.211 1.003 11.736 1.00 95.50 199 GLY A C 1
ATOM 1594 O O . GLY A 1 199 ? -22.583 -0.024 11.491 1.00 95.50 199 GLY A O 1
ATOM 1595 N N . GLU A 1 200 ? -24.021 1.588 10.856 1.00 95.62 200 GLU A N 1
ATOM 1596 C CA . GLU A 1 200 ? -24.386 1.014 9.550 1.00 95.62 200 GLU A CA 1
ATOM 1597 C C . GLU A 1 200 ? -23.180 0.715 8.646 1.00 95.62 200 GLU A C 1
ATOM 1599 O O . GLU A 1 200 ? -23.190 -0.278 7.926 1.00 95.62 200 GLU A O 1
ATOM 1604 N N . GLU A 1 201 ? -22.115 1.518 8.728 1.00 96.44 201 GLU A N 1
ATOM 1605 C CA . GLU A 1 201 ? -20.919 1.386 7.881 1.00 96.44 201 GLU A CA 1
ATOM 1606 C C . GLU A 1 201 ? -19.809 0.539 8.528 1.00 96.44 201 GLU A C 1
ATOM 1608 O O . GLU A 1 201 ? -18.730 0.363 7.956 1.00 96.44 201 GLU A O 1
ATOM 1613 N N . LEU A 1 202 ? -20.050 -0.017 9.721 1.00 96.88 202 LEU A N 1
ATOM 1614 C CA . LEU A 1 202 ? -19.094 -0.901 10.390 1.00 96.88 202 LEU A CA 1
ATOM 1615 C C . LEU A 1 202 ? -18.669 -2.102 9.514 1.00 96.88 202 LEU A C 1
ATOM 1617 O O . LEU A 1 202 ? -17.473 -2.401 9.505 1.00 96.88 202 LEU A O 1
ATOM 1621 N N . PRO A 1 203 ? -19.557 -2.772 8.743 1.00 96.44 203 PRO A N 1
ATOM 1622 C CA . PRO A 1 203 ? -19.160 -3.883 7.875 1.00 96.44 203 PRO A CA 1
ATOM 1623 C C . PRO A 1 203 ? -18.076 -3.517 6.854 1.00 96.44 203 PRO A C 1
ATOM 1625 O O . PRO A 1 203 ? -17.171 -4.316 6.627 1.00 96.44 203 PRO A O 1
ATOM 1628 N N . ALA A 1 204 ? -18.106 -2.303 6.295 1.00 92.56 204 ALA A N 1
ATOM 1629 C CA . ALA A 1 204 ? -17.091 -1.839 5.349 1.00 92.56 204 ALA A CA 1
ATOM 1630 C C . ALA A 1 204 ? -15.719 -1.657 6.019 1.00 92.56 204 ALA A C 1
ATOM 1632 O O . ALA A 1 204 ? -14.682 -1.962 5.429 1.00 92.56 204 ALA A O 1
ATOM 1633 N N . LEU A 1 205 ? -15.695 -1.191 7.272 1.00 95.69 205 LEU A N 1
ATOM 1634 C CA . LEU A 1 205 ? -14.457 -1.107 8.047 1.00 95.69 205 LEU A CA 1
ATOM 1635 C C . LEU A 1 205 ? -13.934 -2.501 8.428 1.00 95.69 205 LEU A C 1
ATOM 1637 O O . LEU A 1 205 ? -12.727 -2.731 8.386 1.00 95.69 205 LEU A O 1
ATOM 1641 N N . LEU A 1 206 ? -14.823 -3.438 8.767 1.00 95.50 206 LEU A N 1
ATOM 1642 C CA . LEU A 1 206 ? -14.451 -4.826 9.061 1.00 95.50 206 LEU A CA 1
ATOM 1643 C C . LEU A 1 206 ? -13.865 -5.534 7.833 1.00 95.50 206 LEU A C 1
ATOM 1645 O O . LEU A 1 206 ? -12.869 -6.242 7.969 1.00 95.50 206 LEU A O 1
ATOM 1649 N N . GLU A 1 207 ? -14.430 -5.296 6.648 1.00 92.06 207 GLU A N 1
ATOM 1650 C CA . GLU A 1 207 ? -13.889 -5.763 5.367 1.00 92.06 207 GLU A CA 1
ATOM 1651 C C . GLU A 1 207 ? -12.462 -5.235 5.146 1.00 92.06 207 GLU A C 1
ATOM 1653 O O . GLU A 1 207 ? -11.555 -6.011 4.862 1.00 92.06 207 GLU A O 1
ATOM 1658 N N . ALA A 1 208 ? -12.225 -3.935 5.359 1.00 89.94 208 ALA A N 1
ATOM 1659 C CA . ALA A 1 208 ? -10.894 -3.339 5.209 1.00 89.94 208 ALA A CA 1
ATOM 1660 C C . ALA A 1 208 ? -9.867 -3.864 6.239 1.00 89.94 208 ALA A C 1
ATOM 1662 O O . ALA A 1 208 ? -8.669 -3.983 5.943 1.00 89.94 208 ALA A O 1
ATOM 1663 N N . ILE A 1 209 ? -10.326 -4.182 7.457 1.00 93.25 209 ILE A N 1
ATOM 1664 C CA . ILE A 1 209 ? -9.512 -4.812 8.507 1.00 93.25 209 ILE A CA 1
ATOM 1665 C C . ILE A 1 209 ? -9.197 -6.274 8.160 1.00 93.25 209 ILE A C 1
ATOM 1667 O O . ILE A 1 209 ? -8.123 -6.744 8.522 1.00 93.25 209 ILE A O 1
ATOM 1671 N N . ASP A 1 210 ? -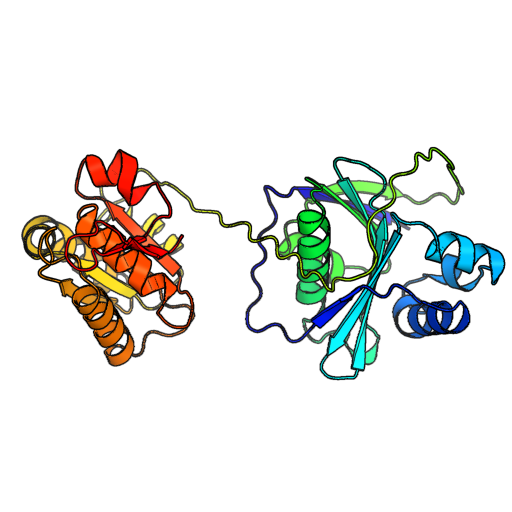10.083 -6.979 7.450 1.00 90.81 210 ASP A N 1
ATOM 1672 C CA . ASP A 1 210 ? -9.876 -8.346 6.944 1.00 90.81 210 ASP A CA 1
ATOM 1673 C C . ASP A 1 210 ? -9.475 -9.349 8.047 1.00 90.81 210 ASP A C 1
ATOM 1675 O O . ASP A 1 210 ? -8.521 -10.121 7.933 1.00 90.81 210 ASP A O 1
ATOM 1679 N N . GLY A 1 211 ? -10.152 -9.263 9.198 1.00 87.00 211 GLY A N 1
ATOM 1680 C CA . GLY A 1 211 ? -9.918 -10.137 10.356 1.00 87.00 211 GLY A CA 1
ATOM 1681 C C . GLY A 1 211 ? -8.556 -9.968 11.048 1.00 87.00 211 GLY A C 1
ATOM 1682 O O . GLY A 1 211 ? -8.228 -10.744 11.947 1.00 87.00 211 GLY A O 1
ATOM 1683 N N . GLN A 1 212 ? -7.759 -8.972 10.653 1.00 94.00 212 GLN A N 1
ATOM 1684 C CA . GLN A 1 212 ? -6.419 -8.755 11.188 1.00 94.00 212 GLN A CA 1
ATOM 1685 C C . GLN A 1 212 ? -6.435 -8.076 12.565 1.00 94.00 212 GLN A C 1
ATOM 1687 O O . GLN A 1 212 ? -7.411 -7.453 12.989 1.00 94.00 212 GLN A O 1
ATOM 1692 N N . MET A 1 213 ? -5.311 -8.178 13.279 1.00 96.81 213 MET A N 1
ATOM 1693 C CA . MET A 1 213 ? -5.108 -7.464 14.541 1.00 96.81 213 MET A CA 1
ATOM 1694 C C . MET A 1 213 ? -5.041 -5.955 14.309 1.00 96.81 213 MET A C 1
ATOM 1696 O O . MET A 1 213 ? -4.333 -5.507 13.411 1.00 96.81 213 MET A O 1
ATOM 1700 N N . VAL A 1 214 ? -5.698 -5.173 15.166 1.00 98.69 214 VAL A N 1
ATOM 1701 C CA . VAL A 1 214 ? -5.763 -3.716 15.022 1.00 98.69 214 VAL A CA 1
ATOM 1702 C C . VAL A 1 214 ? -5.049 -3.009 16.166 1.00 98.69 214 VAL A C 1
ATOM 1704 O O . VAL A 1 214 ? -5.359 -3.228 17.339 1.00 98.69 214 VAL A O 1
ATOM 1707 N N . LEU A 1 215 ? -4.130 -2.107 15.822 1.00 98.88 215 LEU A N 1
ATOM 1708 C CA . LEU A 1 215 ? -3.674 -1.050 16.721 1.00 98.88 215 LEU A CA 1
ATOM 1709 C C . LEU A 1 215 ? -4.363 0.258 16.328 1.00 98.88 215 LEU A C 1
ATOM 1711 O O . LEU A 1 215 ? -4.029 0.854 15.307 1.00 98.88 215 LEU A O 1
ATOM 1715 N N . MET A 1 216 ? -5.311 0.712 17.143 1.00 98.81 216 MET A N 1
ATOM 1716 C CA . MET A 1 216 ? -5.952 2.011 16.970 1.00 98.81 216 MET A CA 1
ATOM 1717 C C . MET A 1 216 ? -5.129 3.096 17.664 1.00 98.81 216 MET A C 1
ATOM 1719 O O . MET A 1 216 ? -4.813 2.964 18.843 1.00 98.81 216 MET A O 1
ATOM 1723 N N . VAL A 1 217 ? -4.821 4.180 16.960 1.00 98.75 217 VAL A N 1
ATOM 1724 C CA . VAL A 1 217 ? -4.158 5.371 17.503 1.00 98.75 217 VAL A CA 1
ATOM 1725 C C . VAL A 1 217 ? -5.117 6.552 17.394 1.00 98.75 217 VAL A C 1
ATOM 1727 O O . VAL A 1 217 ? -5.701 6.787 16.339 1.00 98.75 217 VAL A O 1
ATOM 1730 N N . THR A 1 218 ? -5.299 7.285 18.485 1.00 98.69 218 THR A N 1
ATOM 1731 C CA . THR A 1 218 ? -6.198 8.447 18.566 1.00 98.69 218 THR A CA 1
ATOM 1732 C C . THR A 1 218 ? -5.589 9.524 19.457 1.00 98.69 218 THR A C 1
ATOM 1734 O O . THR A 1 218 ? -4.596 9.274 20.134 1.00 98.69 218 THR A O 1
ATOM 1737 N N . THR A 1 219 ? -6.194 10.710 19.505 1.00 98.25 219 THR A N 1
ATOM 1738 C CA . THR A 1 219 ? -5.842 11.774 20.462 1.00 98.25 219 THR A CA 1
ATOM 1739 C C . THR A 1 219 ? -6.875 11.881 21.590 1.00 98.25 219 THR A C 1
ATOM 1741 O O . THR A 1 219 ? -7.995 11.396 21.412 1.00 98.25 219 THR A O 1
ATOM 1744 N N . PRO A 1 220 ? -6.559 12.521 22.736 1.00 98.31 220 PRO A N 1
ATOM 1745 C CA . PRO A 1 220 ? -7.472 12.604 23.881 1.00 98.31 220 PRO A CA 1
ATOM 1746 C C . PRO A 1 220 ? -8.863 13.166 23.550 1.00 98.31 220 PRO A C 1
ATOM 1748 O O . PRO A 1 220 ? -9.874 12.586 23.937 1.00 98.31 220 PRO A O 1
ATOM 1751 N N . THR A 1 221 ? -8.937 14.258 22.782 1.00 97.50 221 THR A N 1
ATOM 1752 C CA . THR A 1 221 ? -10.221 14.869 22.396 1.00 97.50 221 THR A CA 1
ATOM 1753 C C . THR A 1 221 ? -11.038 13.945 21.496 1.00 97.50 221 THR A C 1
ATOM 1755 O O . THR A 1 221 ? -12.243 13.797 21.681 1.00 97.50 221 THR A O 1
ATOM 1758 N N . VAL A 1 222 ? -10.387 13.299 20.526 1.00 97.88 222 VAL A N 1
ATOM 1759 C CA . VAL A 1 222 ? -11.057 12.387 19.588 1.00 97.88 222 VAL A CA 1
ATOM 1760 C C . VAL A 1 222 ? -11.472 11.093 20.285 1.00 97.88 222 VAL A C 1
ATOM 1762 O O . VAL A 1 222 ? -12.507 10.523 19.945 1.00 97.88 222 VAL A O 1
ATOM 1765 N N . ASP A 1 223 ? -10.713 10.660 21.293 1.00 98.31 223 ASP A N 1
ATOM 1766 C CA . ASP A 1 223 ? -11.072 9.519 22.127 1.00 98.31 223 ASP A CA 1
ATOM 1767 C C . ASP A 1 223 ? -12.392 9.744 22.853 1.00 98.31 223 ASP A C 1
ATOM 1769 O O . ASP A 1 223 ? -13.324 8.951 22.708 1.00 98.31 223 ASP A O 1
ATOM 1773 N N . LEU A 1 224 ? -12.483 10.879 23.547 1.00 97.31 224 LEU A N 1
ATOM 1774 C CA . LEU A 1 224 ? -13.659 11.266 24.312 1.00 97.31 224 LEU A CA 1
ATOM 1775 C C . LEU A 1 224 ? -14.911 11.404 23.435 1.00 97.31 224 LEU A C 1
ATOM 1777 O O . LEU A 1 224 ? -16.002 11.029 23.858 1.00 97.31 224 LEU A O 1
ATOM 1781 N N . LEU A 1 225 ? -14.766 11.954 22.226 1.00 96.56 225 LEU A N 1
ATOM 1782 C CA . LEU A 1 225 ? -15.903 12.296 21.368 1.00 96.56 225 LEU A CA 1
ATOM 1783 C C . LEU A 1 225 ? -16.321 11.174 20.409 1.00 96.56 225 LEU A C 1
ATOM 1785 O O . LEU A 1 225 ? -17.502 11.063 20.077 1.00 96.56 225 LEU A O 1
ATOM 1789 N N . HIS A 1 226 ? -15.374 10.366 19.923 1.00 95.06 226 HIS A N 1
ATOM 1790 C CA . HIS A 1 226 ? -15.611 9.494 18.768 1.00 95.06 226 HIS A CA 1
ATOM 1791 C C . HIS A 1 226 ? -15.047 8.081 18.936 1.00 95.06 226 HIS A C 1
ATOM 1793 O O . HIS A 1 226 ? -15.780 7.104 18.750 1.00 95.06 226 HIS A O 1
ATOM 1799 N N . SER A 1 227 ? -13.761 7.937 19.272 1.00 96.19 227 SER A N 1
ATOM 1800 C CA . SER A 1 227 ? -13.085 6.641 19.119 1.00 96.19 227 SER A CA 1
ATOM 1801 C C . SER A 1 227 ? -13.561 5.589 20.134 1.00 96.19 227 SER A C 1
ATOM 1803 O O . SER A 1 227 ? -13.589 4.410 19.796 1.00 96.19 227 SER A O 1
ATOM 1805 N N . GLN A 1 228 ? -14.054 5.981 21.318 1.00 97.50 228 GLN A N 1
ATOM 1806 C CA . GLN A 1 228 ? -14.649 5.049 22.293 1.00 97.50 228 GLN A CA 1
ATOM 1807 C C . GLN A 1 228 ? -15.898 4.332 21.767 1.00 97.50 228 GLN A C 1
ATOM 1809 O O . GLN A 1 228 ? -16.169 3.183 22.125 1.00 97.50 228 GLN A O 1
ATOM 1814 N N . ARG A 1 229 ? -16.708 5.004 20.938 1.00 97.44 229 ARG A N 1
ATOM 1815 C CA . ARG A 1 229 ? -17.872 4.371 20.304 1.00 97.44 229 ARG A CA 1
ATOM 1816 C C . ARG A 1 229 ? -17.413 3.353 19.259 1.00 97.44 229 ARG A C 1
ATOM 1818 O O . ARG A 1 229 ? -17.926 2.238 19.241 1.00 97.44 229 ARG A O 1
ATOM 1825 N N . LEU A 1 230 ? -16.425 3.722 18.445 1.00 97.94 230 LEU A N 1
ATOM 1826 C CA . LEU A 1 230 ? -15.860 2.854 17.414 1.00 97.94 230 LEU A CA 1
ATOM 1827 C C . LEU A 1 230 ? -15.142 1.631 18.006 1.00 97.94 230 LEU A C 1
ATOM 1829 O O . LEU A 1 230 ? -15.342 0.517 17.537 1.00 97.94 230 LEU A O 1
ATOM 1833 N N . GLU A 1 231 ? -14.354 1.819 19.063 1.00 98.50 231 GLU A N 1
ATOM 1834 C CA . GLU A 1 231 ? -13.683 0.739 19.792 1.00 98.50 231 GLU A CA 1
ATOM 1835 C C . GLU A 1 231 ? -14.689 -0.298 20.298 1.00 98.50 231 GLU A C 1
ATOM 1837 O O . GLU A 1 231 ? -14.512 -1.489 20.053 1.00 98.50 231 GLU A O 1
ATOM 1842 N N . ARG A 1 232 ? -15.779 0.143 20.941 1.00 98.50 232 ARG A N 1
ATOM 1843 C CA . ARG A 1 232 ? -16.839 -0.763 21.407 1.00 98.50 232 ARG A CA 1
ATOM 1844 C C . ARG A 1 232 ? -17.477 -1.544 20.262 1.00 98.50 232 ARG A C 1
ATOM 1846 O O . ARG A 1 232 ? -17.701 -2.740 20.415 1.00 98.50 232 ARG A O 1
ATOM 1853 N N . ALA A 1 233 ? -17.742 -0.891 19.131 1.00 98.19 233 ALA A N 1
ATOM 1854 C CA . ALA A 1 233 ? -18.313 -1.537 17.953 1.00 98.19 233 ALA A CA 1
ATOM 1855 C C . ALA A 1 233 ? -17.371 -2.609 17.369 1.00 98.19 233 ALA A C 1
ATOM 1857 O O . ALA A 1 233 ? -17.797 -3.733 17.112 1.00 98.19 233 ALA A O 1
ATOM 1858 N N . LEU A 1 234 ? -16.077 -2.301 17.239 1.00 98.31 234 LEU A N 1
ATOM 1859 C CA . LEU A 1 234 ? -15.063 -3.240 16.747 1.00 98.31 234 LEU A CA 1
ATOM 1860 C C . LEU A 1 234 ? -14.856 -4.428 17.699 1.00 98.31 234 LEU A C 1
ATOM 1862 O O . LEU A 1 234 ? -14.788 -5.570 17.249 1.00 98.31 234 LEU A O 1
ATOM 1866 N N . LEU A 1 235 ? -14.798 -4.182 19.012 1.00 98.31 235 LEU A N 1
ATOM 1867 C CA . LEU A 1 235 ? -14.690 -5.246 20.015 1.00 98.31 235 LEU A CA 1
ATOM 1868 C C . LEU A 1 235 ? -15.928 -6.151 20.014 1.00 98.31 235 LEU A C 1
ATOM 1870 O O . LEU A 1 235 ? -15.786 -7.371 20.070 1.00 98.31 235 LEU A O 1
ATOM 1874 N N . ALA A 1 236 ? -17.131 -5.577 19.903 1.00 98.19 236 ALA A N 1
ATOM 1875 C CA . ALA A 1 236 ? -18.374 -6.342 19.798 1.00 98.19 236 ALA A CA 1
ATOM 1876 C C . ALA A 1 236 ? -18.426 -7.206 18.525 1.00 98.19 236 ALA A C 1
ATOM 1878 O O . ALA A 1 236 ? -18.984 -8.299 18.550 1.00 98.19 236 ALA A O 1
ATOM 1879 N N . ALA A 1 237 ? -17.794 -6.751 17.440 1.00 97.19 237 ALA A N 1
ATOM 1880 C CA . ALA A 1 237 ? -17.618 -7.511 16.204 1.00 97.19 237 ALA A CA 1
ATOM 1881 C C . ALA A 1 237 ? -16.478 -8.554 16.264 1.00 97.19 237 ALA A C 1
ATOM 1883 O O . ALA A 1 237 ? -16.207 -9.223 15.269 1.00 97.19 237 ALA A O 1
ATOM 1884 N N . GLY A 1 238 ? -15.799 -8.709 17.407 1.00 97.56 238 GLY A N 1
ATOM 1885 C CA . GLY A 1 238 ? -14.749 -9.712 17.608 1.00 97.56 238 GLY A CA 1
ATOM 1886 C C . GLY A 1 238 ? -13.358 -9.305 17.111 1.00 97.56 238 GLY A C 1
ATOM 1887 O O . GLY A 1 238 ? -12.464 -10.149 17.043 1.00 97.56 238 GLY A O 1
ATOM 1888 N N . VAL A 1 239 ? -13.136 -8.029 16.780 1.00 97.81 239 VAL A N 1
ATOM 1889 C CA . VAL A 1 239 ? -11.821 -7.547 16.336 1.00 97.81 239 VAL A CA 1
ATOM 1890 C C . VAL A 1 239 ? -10.822 -7.595 17.491 1.00 97.81 239 VAL A C 1
ATOM 1892 O O . VAL A 1 239 ? -11.052 -7.044 18.570 1.00 97.81 239 VAL A O 1
ATOM 1895 N N . ARG A 1 240 ? -9.652 -8.198 17.250 1.00 97.88 240 ARG A N 1
ATOM 1896 C CA . ARG A 1 240 ? -8.530 -8.162 18.194 1.00 97.88 240 ARG A CA 1
ATOM 1897 C C . ARG A 1 240 ? -7.876 -6.780 18.169 1.00 97.88 240 ARG A C 1
ATOM 1899 O O . ARG A 1 240 ? -6.966 -6.526 17.383 1.00 97.88 240 ARG A O 1
ATOM 1906 N N . LEU A 1 241 ? -8.344 -5.905 19.052 1.00 98.38 241 LEU A N 1
ATOM 1907 C CA . LEU A 1 241 ? -8.023 -4.481 19.073 1.00 98.38 241 LEU A CA 1
ATOM 1908 C C . LEU A 1 241 ? -7.200 -4.086 20.310 1.00 98.38 241 LEU A C 1
ATOM 1910 O O . LEU A 1 241 ? -7.494 -4.507 21.427 1.00 98.38 241 LEU A O 1
ATOM 1914 N N . ARG A 1 242 ? -6.205 -3.215 20.117 1.00 98.44 242 ARG A N 1
ATOM 1915 C CA . ARG A 1 242 ? -5.621 -2.375 21.173 1.00 98.44 242 ARG A CA 1
ATOM 1916 C C . ARG A 1 242 ? -5.728 -0.914 20.767 1.00 98.44 242 ARG A C 1
ATOM 1918 O O . ARG A 1 242 ? -5.384 -0.574 19.640 1.00 98.44 242 ARG A O 1
ATOM 1925 N N . LYS A 1 243 ? -6.134 -0.052 21.696 1.00 98.69 243 LYS A N 1
ATOM 1926 C CA . LYS A 1 243 ? -6.166 1.400 21.506 1.00 98.69 243 LYS A CA 1
ATOM 1927 C C . LYS A 1 243 ? -5.003 2.080 22.233 1.00 98.69 243 LYS A C 1
ATOM 1929 O O . LYS A 1 243 ? -4.693 1.737 23.373 1.00 98.69 243 LYS A O 1
ATOM 1934 N N . LEU A 1 244 ? -4.367 3.038 21.567 1.00 98.75 244 LEU A N 1
ATOM 1935 C CA . LEU A 1 244 ? -3.393 3.978 22.111 1.00 98.75 244 LEU A CA 1
ATOM 1936 C C . LEU A 1 244 ? -3.977 5.389 22.003 1.00 98.75 244 LEU A C 1
ATOM 1938 O O . LEU A 1 244 ? -4.250 5.872 20.903 1.00 98.75 244 LEU A O 1
ATOM 1942 N N . VAL A 1 245 ? -4.145 6.051 23.145 1.00 98.69 245 VAL A N 1
ATOM 1943 C CA . VAL A 1 245 ? -4.496 7.473 23.199 1.00 98.69 245 VAL A CA 1
ATOM 1944 C C . VAL A 1 245 ? -3.196 8.262 23.295 1.00 98.69 245 VAL A C 1
ATOM 1946 O O . VAL A 1 245 ? -2.596 8.350 24.360 1.00 98.69 245 VAL A O 1
ATOM 1949 N N . LEU A 1 246 ? -2.753 8.796 22.163 1.00 98.06 246 LEU A N 1
ATOM 1950 C CA . LEU A 1 246 ? -1.500 9.520 22.018 1.00 98.06 246 LEU A CA 1
ATOM 1951 C C . LEU A 1 246 ? -1.741 11.018 22.230 1.00 98.06 246 LEU A C 1
ATOM 1953 O O . LEU A 1 246 ? -2.464 11.663 21.463 1.00 98.06 246 LEU A O 1
ATOM 1957 N N . ALA A 1 247 ? -1.128 11.589 23.265 1.00 96.69 247 ALA A N 1
ATOM 1958 C CA . ALA A 1 247 ? -1.208 13.018 23.561 1.00 96.69 247 ALA A CA 1
ATOM 1959 C C . ALA A 1 247 ? -0.306 13.830 22.611 1.00 96.69 247 ALA A C 1
ATOM 1961 O O . ALA A 1 247 ? 0.759 14.312 22.990 1.00 96.69 247 ALA A O 1
ATOM 1962 N N . ILE A 1 248 ? -0.742 13.970 21.357 1.00 95.75 248 ILE A N 1
ATOM 1963 C CA . ILE A 1 248 ? 0.005 14.644 20.291 1.00 95.75 248 ILE A CA 1
ATOM 1964 C C . ILE A 1 248 ? -0.708 15.910 19.801 1.00 95.75 248 ILE A C 1
ATOM 1966 O O . ILE A 1 248 ? -1.922 15.926 19.582 1.00 95.75 248 ILE A O 1
ATOM 1970 N N . GLY A 1 249 ? 0.072 16.966 19.597 1.00 95.00 249 GLY A N 1
ATOM 1971 C CA . GLY A 1 249 ? -0.299 18.188 18.887 1.00 95.00 249 GLY A CA 1
ATOM 1972 C C . GLY A 1 249 ? 0.860 18.635 17.997 1.00 95.00 249 GLY A C 1
ATOM 1973 O O . GLY A 1 249 ? 1.909 18.004 17.998 1.00 95.00 249 GLY A O 1
ATOM 1974 N N . GLU A 1 250 ? 0.702 19.725 17.245 1.00 94.88 250 GLU A N 1
ATOM 1975 C CA . GLU A 1 250 ? 1.770 20.203 16.346 1.00 94.88 250 GLU A CA 1
ATOM 1976 C C . GLU A 1 250 ? 3.123 20.442 17.061 1.00 94.88 250 GLU A C 1
ATOM 1978 O O . GLU A 1 250 ? 4.139 20.005 16.524 1.00 94.88 250 GLU A O 1
ATOM 1983 N N . PRO A 1 251 ? 3.181 21.025 18.282 1.00 93.88 251 PRO A N 1
ATOM 1984 C CA . PRO A 1 251 ? 4.451 21.208 18.997 1.00 93.88 251 PRO A CA 1
ATOM 1985 C C . PRO A 1 251 ? 5.107 19.901 19.456 1.00 93.88 251 PRO A C 1
ATOM 1987 O O . PRO A 1 251 ? 6.310 19.866 19.679 1.00 93.88 251 PRO A O 1
ATOM 1990 N N . THR A 1 252 ? 4.321 18.834 19.620 1.00 95.00 252 THR A N 1
ATOM 1991 C CA . THR A 1 252 ? 4.791 17.509 20.056 1.00 95.00 252 THR A CA 1
ATOM 1992 C C . THR A 1 252 ? 4.761 16.486 18.921 1.00 95.00 252 THR A C 1
ATOM 1994 O O . THR A 1 252 ? 4.876 15.284 19.157 1.00 95.00 252 THR A O 1
ATOM 1997 N N . LYS A 1 253 ? 4.610 16.946 17.671 1.00 96.50 253 LYS A N 1
ATOM 1998 C CA . LYS A 1 253 ? 4.650 16.107 16.474 1.00 96.50 253 LYS A CA 1
ATOM 1999 C C . LYS A 1 253 ? 6.100 15.751 16.162 1.00 96.50 253 LYS A C 1
ATOM 2001 O O . LYS A 1 253 ? 6.685 16.329 15.254 1.00 96.50 253 LYS A O 1
ATOM 2006 N N . SER A 1 254 ? 6.674 14.830 16.931 1.00 97.50 254 SER A N 1
ATOM 2007 C CA . SER A 1 254 ? 8.100 14.483 16.913 1.00 97.50 254 SER A CA 1
ATOM 2008 C C . SER A 1 254 ? 8.342 12.974 16.772 1.00 97.50 254 SER A C 1
ATOM 2010 O O . SER A 1 254 ? 7.408 12.165 16.801 1.00 97.50 254 SER A O 1
ATOM 2012 N N . ILE A 1 255 ? 9.608 12.575 16.613 1.00 97.88 255 ILE A N 1
ATOM 2013 C CA . ILE A 1 255 ? 9.986 11.161 16.473 1.00 97.88 255 ILE A CA 1
ATOM 2014 C C . ILE A 1 255 ? 9.637 10.339 17.722 1.00 97.88 255 ILE A C 1
ATOM 2016 O O . ILE A 1 255 ? 9.305 9.161 17.611 1.00 97.88 255 ILE A O 1
ATOM 2020 N N . GLU A 1 256 ? 9.619 10.954 18.903 1.00 98.00 256 GLU A N 1
ATOM 2021 C CA . GLU A 1 256 ? 9.232 10.315 20.162 1.00 98.00 256 GLU A CA 1
ATOM 2022 C C . GLU A 1 256 ? 7.790 9.800 20.103 1.00 98.00 256 GLU A C 1
ATOM 2024 O O . GLU A 1 256 ? 7.524 8.671 20.515 1.00 98.00 256 GLU A O 1
ATOM 2029 N N . ALA A 1 257 ? 6.877 10.572 19.506 1.00 98.00 257 ALA A N 1
ATOM 2030 C CA . ALA A 1 257 ? 5.487 10.162 19.327 1.00 98.00 257 ALA A CA 1
ATOM 2031 C C . ALA A 1 257 ? 5.365 8.943 18.388 1.00 98.00 257 ALA A C 1
ATOM 2033 O O . ALA A 1 257 ? 4.574 8.030 18.630 1.00 98.00 257 ALA A O 1
ATOM 2034 N N . VAL A 1 258 ? 6.193 8.879 17.339 1.00 98.62 258 VAL A N 1
ATOM 2035 C CA . VAL A 1 258 ? 6.275 7.723 16.424 1.00 98.62 258 VAL A CA 1
ATOM 2036 C C . VAL A 1 258 ? 6.820 6.495 17.152 1.00 98.62 258 VAL A C 1
ATOM 2038 O O . VAL A 1 258 ? 6.296 5.387 16.997 1.00 98.62 258 VAL A O 1
ATOM 2041 N N . VAL A 1 259 ? 7.847 6.683 17.984 1.00 98.50 259 VAL A N 1
ATOM 2042 C CA . VAL A 1 259 ? 8.436 5.619 18.805 1.00 98.50 259 VAL A CA 1
ATOM 2043 C C . VAL A 1 259 ? 7.421 5.086 19.815 1.00 98.50 259 VAL A C 1
ATOM 2045 O O . VAL A 1 259 ? 7.341 3.869 19.982 1.00 98.50 259 VAL A O 1
ATOM 2048 N N . GLU A 1 260 ? 6.601 5.938 20.429 1.00 98.69 260 GLU A N 1
ATOM 2049 C CA . GLU A 1 260 ? 5.527 5.520 21.338 1.00 98.69 260 GLU A CA 1
ATOM 2050 C C . GLU A 1 260 ? 4.508 4.607 20.632 1.00 98.69 260 GLU A C 1
ATOM 2052 O O . GLU A 1 260 ? 4.172 3.530 21.137 1.00 98.69 260 GLU A O 1
ATOM 2057 N N . ILE A 1 261 ? 4.092 4.961 19.410 1.00 98.81 261 ILE A N 1
ATOM 2058 C CA . ILE A 1 261 ? 3.221 4.107 18.585 1.00 98.81 261 ILE A CA 1
ATOM 2059 C C . ILE A 1 261 ? 3.904 2.761 18.291 1.00 98.81 261 ILE A C 1
ATOM 2061 O O . ILE A 1 261 ? 3.299 1.697 18.461 1.00 98.81 261 ILE A O 1
ATOM 2065 N N . CYS A 1 262 ? 5.181 2.779 17.898 1.00 98.69 262 CYS A N 1
ATOM 2066 C CA . CYS A 1 262 ?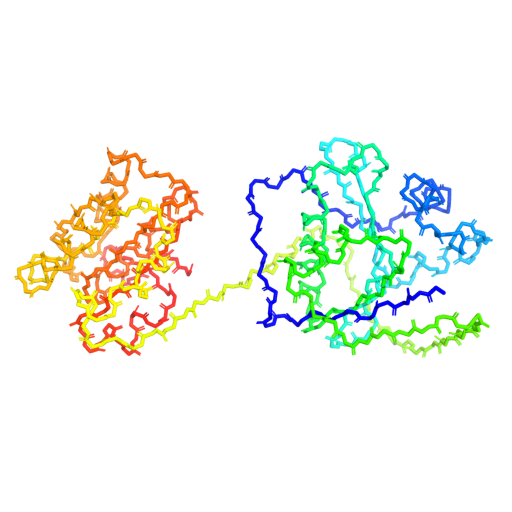 5.957 1.563 17.637 1.00 98.69 262 CYS A CA 1
ATOM 2067 C C . CYS A 1 262 ? 6.087 0.674 18.888 1.00 98.69 262 CYS A C 1
ATOM 2069 O O . CYS A 1 262 ? 6.013 -0.556 18.798 1.00 98.69 262 CYS A O 1
ATOM 2071 N N . GLN A 1 263 ? 6.257 1.275 20.067 1.00 98.69 263 GLN A N 1
ATOM 2072 C CA . GLN A 1 263 ? 6.313 0.570 21.346 1.00 98.69 263 GLN A CA 1
ATOM 2073 C C . GLN A 1 263 ? 4.966 -0.069 21.689 1.00 98.69 263 GLN A C 1
ATOM 2075 O O . GLN A 1 263 ? 4.937 -1.237 22.087 1.00 98.69 263 GLN A O 1
ATOM 2080 N N . ALA A 1 264 ? 3.853 0.636 21.470 1.00 98.69 264 ALA A N 1
ATOM 2081 C CA . ALA A 1 264 ? 2.514 0.079 21.643 1.00 98.69 264 ALA A CA 1
ATOM 2082 C C . ALA A 1 264 ? 2.268 -1.113 20.701 1.00 98.69 264 ALA A C 1
ATOM 2084 O O . ALA A 1 264 ? 1.779 -2.155 21.151 1.00 98.69 264 ALA A O 1
ATOM 2085 N N . ALA A 1 265 ? 2.686 -1.012 19.433 1.00 98.50 265 ALA A N 1
ATOM 2086 C CA . ALA A 1 265 ? 2.616 -2.105 18.460 1.00 98.50 265 ALA A CA 1
ATOM 2087 C C . ALA A 1 265 ? 3.443 -3.322 18.901 1.00 98.50 265 ALA A C 1
ATOM 2089 O O . ALA A 1 265 ? 2.949 -4.455 18.901 1.00 98.50 265 ALA A O 1
ATOM 2090 N N . ARG A 1 266 ? 4.686 -3.097 19.351 1.00 98.12 266 ARG A N 1
ATOM 2091 C CA . ARG A 1 266 ? 5.566 -4.150 19.880 1.00 98.12 266 ARG A CA 1
ATOM 2092 C C . ARG A 1 266 ? 4.959 -4.821 21.110 1.00 98.12 266 ARG A C 1
ATOM 2094 O O . ARG A 1 266 ? 4.932 -6.049 21.175 1.00 98.12 266 ARG A O 1
ATOM 2101 N N . ALA A 1 267 ? 4.463 -4.041 22.067 1.00 98.44 267 ALA A N 1
ATOM 2102 C CA . ALA A 1 267 ? 3.857 -4.551 23.294 1.00 98.44 267 ALA A CA 1
ATOM 2103 C C . ALA A 1 267 ? 2.573 -5.345 23.014 1.00 98.44 267 ALA A C 1
ATOM 2105 O O . ALA A 1 267 ? 2.294 -6.332 23.689 1.00 98.44 267 ALA A O 1
ATOM 2106 N N . PHE A 1 268 ? 1.803 -4.946 21.999 1.00 98.31 268 PHE A N 1
ATOM 2107 C CA . PHE A 1 268 ? 0.630 -5.689 21.535 1.00 98.31 268 PHE A CA 1
ATOM 2108 C C . PHE A 1 268 ? 0.974 -6.948 20.727 1.00 98.31 268 PHE A C 1
ATOM 2110 O O . PHE A 1 268 ? 0.099 -7.781 20.490 1.00 98.31 268 PHE A O 1
ATOM 2117 N N . LYS A 1 269 ? 2.247 -7.108 20.340 1.00 97.19 269 LYS A N 1
ATOM 2118 C CA . LYS A 1 269 ? 2.730 -8.145 19.420 1.00 97.19 269 LYS A CA 1
ATOM 2119 C C . LYS A 1 269 ? 2.013 -8.088 18.068 1.00 97.19 269 LYS A C 1
ATOM 2121 O O . LYS A 1 269 ? 1.645 -9.127 17.531 1.00 97.19 269 LYS A O 1
ATOM 2126 N N . LEU A 1 270 ? 1.831 -6.878 17.534 1.00 95.12 270 LEU A N 1
ATOM 2127 C CA . LEU A 1 270 ? 1.285 -6.678 16.193 1.00 95.12 270 LEU A CA 1
ATOM 2128 C C . LEU A 1 270 ? 2.166 -7.415 15.163 1.00 95.12 270 LEU A C 1
ATOM 2130 O O . LEU A 1 270 ? 3.401 -7.290 15.168 1.00 95.12 270 LEU A O 1
ATOM 2134 N N . ASP A 1 271 ? 1.541 -8.249 14.336 1.00 85.50 271 ASP A N 1
ATOM 2135 C CA . ASP A 1 271 ? 2.228 -9.033 13.309 1.00 85.50 271 ASP A CA 1
ATOM 2136 C C . ASP A 1 271 ? 2.398 -8.238 11.996 1.00 85.50 271 ASP A C 1
ATOM 2138 O O . ASP A 1 271 ? 2.146 -7.035 11.951 1.00 85.50 271 ASP A O 1
ATOM 2142 N N . ARG A 1 272 ? 2.927 -8.883 10.945 1.00 82.81 272 ARG A N 1
ATOM 2143 C CA . ARG A 1 272 ? 3.183 -8.235 9.641 1.00 82.81 272 ARG A CA 1
ATOM 2144 C C . ARG A 1 272 ? 1.901 -7.947 8.843 1.00 82.81 272 ARG A C 1
ATOM 2146 O O . ARG A 1 272 ? 1.962 -7.150 7.917 1.00 82.81 272 ARG A O 1
ATOM 2153 N N . LEU A 1 273 ? 0.791 -8.617 9.156 1.00 83.81 273 LEU A N 1
ATOM 2154 C CA . LEU A 1 273 ? -0.504 -8.433 8.491 1.00 83.81 273 LEU A CA 1
ATOM 2155 C C . LEU A 1 273 ? -1.431 -7.504 9.286 1.00 83.81 273 LEU A C 1
ATOM 2157 O O . LEU A 1 273 ? -2.436 -7.040 8.752 1.00 83.81 273 LEU A O 1
ATOM 2161 N N . GLY A 1 274 ? -1.075 -7.215 10.540 1.00 89.81 274 GLY A N 1
ATOM 2162 C CA . GLY A 1 274 ? -1.769 -6.283 11.410 1.00 89.81 274 GLY A CA 1
ATOM 2163 C C . GLY A 1 274 ? -1.977 -4.908 10.780 1.00 89.81 274 GLY A C 1
ATOM 2164 O O . GLY A 1 274 ? -1.219 -4.449 9.924 1.00 89.81 274 GLY A O 1
ATOM 2165 N N . VAL A 1 275 ? -3.027 -4.243 11.247 1.00 97.75 275 VAL A N 1
ATOM 2166 C CA . VAL A 1 275 ? -3.509 -2.979 10.703 1.00 97.75 275 VAL A CA 1
ATOM 2167 C C . VAL A 1 275 ? -3.360 -1.894 11.755 1.00 97.75 275 VAL A C 1
ATOM 2169 O O . VAL A 1 275 ? -3.823 -2.027 12.891 1.00 97.75 275 VAL A O 1
ATOM 2172 N N . LEU A 1 276 ? -2.726 -0.793 11.375 1.00 98.69 276 LEU A N 1
ATOM 2173 C CA . LEU A 1 276 ? -2.752 0.428 12.161 1.00 98.69 276 LEU A CA 1
ATOM 2174 C C . LEU A 1 276 ? -3.972 1.251 11.741 1.00 98.69 276 LEU A C 1
ATOM 2176 O O . LEU A 1 276 ? -4.170 1.495 10.556 1.00 98.69 276 LEU A O 1
ATOM 2180 N N . VAL A 1 277 ? -4.806 1.675 12.688 1.00 98.62 277 VAL A N 1
ATOM 2181 C CA . VAL A 1 277 ? -5.989 2.508 12.420 1.00 98.62 277 VAL A CA 1
ATOM 2182 C C . VAL A 1 277 ? -5.808 3.839 13.134 1.00 98.62 277 VAL A C 1
ATOM 2184 O O . VAL A 1 277 ? -5.833 3.886 14.359 1.00 98.62 277 VAL A O 1
ATOM 2187 N N . SER A 1 278 ? -5.632 4.936 12.403 1.00 98.25 278 SER A N 1
ATOM 2188 C CA . SER A 1 278 ? -5.547 6.270 13.015 1.00 98.25 278 SER A CA 1
ATOM 2189 C C . SER A 1 278 ? -6.896 6.978 12.967 1.00 98.25 278 SER A C 1
ATOM 2191 O O . SER A 1 278 ? -7.425 7.197 11.876 1.00 98.25 278 SER A O 1
ATOM 2193 N N . VAL A 1 279 ? -7.413 7.383 14.125 1.00 98.25 279 VAL A N 1
ATOM 2194 C CA . VAL A 1 279 ? -8.661 8.143 14.268 1.00 98.25 279 VAL A CA 1
ATOM 2195 C C . VAL A 1 279 ? -8.315 9.534 14.782 1.00 98.25 279 VAL A C 1
ATOM 2197 O O . VAL A 1 279 ? -7.944 9.698 15.943 1.00 98.25 279 VAL A O 1
ATOM 2200 N N . GLY A 1 280 ? -8.393 10.550 13.924 1.00 96.94 280 GLY A N 1
ATOM 2201 C CA . GLY A 1 280 ? -8.044 11.908 14.334 1.00 96.94 280 GLY A CA 1
ATOM 2202 C C . GLY A 1 280 ? -7.848 12.902 13.195 1.00 96.94 280 GLY A C 1
ATOM 2203 O O . GLY A 1 280 ? -8.251 12.667 12.060 1.00 96.94 280 GLY A O 1
ATOM 2204 N N . GLY A 1 281 ? -7.235 14.043 13.516 1.00 96.06 281 GLY A N 1
ATOM 2205 C CA . GLY A 1 281 ? -6.801 15.038 12.530 1.00 96.06 281 GLY A CA 1
ATOM 2206 C C . GLY A 1 281 ? -5.397 14.763 11.976 1.00 96.06 281 GLY A C 1
ATOM 2207 O O . GLY A 1 281 ? -4.738 13.803 12.379 1.00 96.06 281 GLY A O 1
ATOM 2208 N N . GLY A 1 282 ? -4.916 15.657 11.104 1.00 95.62 282 GLY A N 1
ATOM 2209 C CA . GLY A 1 282 ? -3.654 15.492 10.365 1.00 95.62 282 GLY A CA 1
ATOM 2210 C C . GLY A 1 282 ? -2.427 15.180 11.226 1.00 95.62 282 GLY A C 1
ATOM 2211 O O . GLY A 1 282 ? -1.694 14.261 10.907 1.00 95.62 282 GLY A O 1
ATOM 2212 N N . VAL A 1 283 ? -2.253 15.836 12.380 1.00 96.50 283 VAL A N 1
ATOM 2213 C CA . VAL A 1 283 ? -1.104 15.584 13.280 1.00 96.50 283 VAL A CA 1
ATOM 2214 C C . VAL A 1 283 ? -1.029 14.116 13.725 1.00 96.50 283 VAL A C 1
ATOM 2216 O O . VAL A 1 283 ? 0.030 13.497 13.670 1.00 96.50 283 VAL A O 1
ATOM 2219 N N . CYS A 1 284 ? -2.160 13.543 14.148 1.00 96.75 284 CYS A N 1
ATOM 2220 C CA . CYS A 1 284 ? -2.227 12.144 14.571 1.00 96.75 284 CYS A CA 1
ATOM 2221 C C . CYS A 1 284 ? -1.985 11.199 13.389 1.00 96.75 284 CYS A C 1
ATOM 2223 O O . CYS A 1 284 ? -1.268 10.211 13.526 1.00 96.75 284 CYS A O 1
ATOM 2225 N N . MET A 1 285 ? -2.561 11.524 12.231 1.00 96.69 285 MET A N 1
ATOM 2226 C CA . MET A 1 285 ? -2.440 10.724 11.014 1.00 96.69 285 MET A CA 1
ATOM 2227 C C . MET A 1 285 ? -1.029 10.711 10.448 1.00 96.69 285 MET A C 1
ATOM 2229 O O . MET A 1 285 ? -0.561 9.641 10.074 1.00 96.69 285 MET A O 1
ATOM 2233 N N . ASP A 1 286 ? -0.343 11.852 10.434 1.00 96.94 286 ASP A N 1
ATOM 2234 C CA . ASP A 1 286 ? 1.030 11.958 9.950 1.00 96.94 286 ASP A CA 1
ATOM 2235 C C . ASP A 1 286 ? 1.966 11.072 10.784 1.00 96.94 286 ASP A C 1
ATOM 2237 O O . ASP A 1 286 ? 2.731 10.275 10.235 1.00 96.94 286 ASP A O 1
ATOM 2241 N N . ALA A 1 287 ? 1.876 11.177 12.116 1.00 98.00 287 ALA A N 1
ATOM 2242 C CA . ALA A 1 287 ? 2.687 10.380 13.034 1.00 98.00 287 ALA A CA 1
ATOM 2243 C C . ALA A 1 287 ? 2.348 8.883 12.936 1.00 98.00 287 ALA A C 1
ATOM 2245 O O . ALA A 1 287 ? 3.241 8.035 12.937 1.00 98.00 287 ALA A O 1
ATOM 2246 N N . ALA A 1 288 ? 1.062 8.551 12.799 1.00 98.19 288 ALA A N 1
ATOM 2247 C CA . ALA A 1 288 ? 0.590 7.186 12.602 1.00 98.19 288 ALA A CA 1
ATOM 2248 C C . ALA A 1 288 ? 1.061 6.573 11.275 1.00 98.19 288 ALA A C 1
ATOM 2250 O O . ALA A 1 288 ? 1.508 5.428 11.268 1.00 98.19 288 ALA A O 1
ATOM 2251 N N . ALA A 1 289 ? 1.003 7.325 10.174 1.00 97.50 289 ALA A N 1
ATOM 2252 C CA . ALA A 1 289 ? 1.486 6.892 8.865 1.00 97.50 289 ALA A CA 1
ATOM 2253 C C . ALA A 1 289 ? 2.997 6.633 8.899 1.00 97.50 289 ALA A C 1
ATOM 2255 O O . ALA A 1 289 ? 3.462 5.597 8.422 1.00 97.50 289 ALA A O 1
ATOM 2256 N N . PHE A 1 290 ? 3.758 7.521 9.550 1.00 98.19 290 PHE A N 1
ATOM 2257 C CA . PHE A 1 290 ? 5.191 7.310 9.712 1.00 98.19 290 PHE A CA 1
ATOM 2258 C C . PHE A 1 290 ? 5.498 6.090 10.593 1.00 98.19 290 PHE A C 1
ATOM 2260 O O . PHE A 1 290 ? 6.339 5.268 10.243 1.00 98.19 290 PHE A O 1
ATOM 2267 N N . ALA A 1 291 ? 4.754 5.878 11.681 1.00 98.56 291 ALA A N 1
ATOM 2268 C CA . ALA A 1 291 ? 4.892 4.659 12.474 1.00 98.56 291 ALA A CA 1
ATOM 2269 C C . ALA A 1 291 ? 4.558 3.396 11.660 1.00 98.56 291 ALA A C 1
ATOM 2271 O O . ALA A 1 291 ? 5.279 2.402 11.744 1.00 98.56 291 ALA A O 1
ATOM 2272 N N . ALA A 1 292 ? 3.500 3.427 10.846 1.00 98.00 292 ALA A N 1
ATOM 2273 C CA . ALA A 1 292 ? 3.080 2.294 10.025 1.00 98.00 292 ALA A CA 1
ATOM 2274 C C . ALA A 1 292 ? 4.125 1.905 8.964 1.00 98.00 292 ALA A C 1
ATOM 2276 O O . ALA A 1 292 ? 4.326 0.713 8.733 1.00 98.00 292 ALA A O 1
ATOM 2277 N N . SER A 1 293 ? 4.839 2.868 8.368 1.00 96.69 293 SER A N 1
ATOM 2278 C CA . SER A 1 293 ? 5.935 2.565 7.432 1.00 96.69 293 SER A CA 1
ATOM 2279 C C . SER A 1 293 ? 7.169 1.973 8.127 1.00 96.69 293 SER A C 1
ATOM 2281 O O . SER A 1 293 ? 7.901 1.177 7.535 1.00 96.69 293 SER A O 1
ATOM 2283 N N . MET A 1 294 ? 7.386 2.291 9.408 1.00 95.62 294 MET A N 1
ATOM 2284 C CA . MET A 1 294 ? 8.508 1.761 10.190 1.00 95.62 294 MET A CA 1
ATOM 2285 C C . MET A 1 294 ? 8.228 0.381 10.797 1.00 95.62 294 MET A C 1
ATOM 2287 O O . MET A 1 294 ? 9.108 -0.490 10.808 1.00 95.62 294 MET A O 1
ATOM 2291 N N . ILE A 1 295 ? 7.016 0.145 11.308 1.00 95.81 295 ILE A N 1
ATOM 2292 C CA . ILE A 1 295 ? 6.649 -1.129 11.937 1.00 95.81 295 ILE A CA 1
ATOM 2293 C C . ILE A 1 295 ? 6.806 -2.246 10.904 1.00 95.81 295 ILE A C 1
ATOM 2295 O O . ILE A 1 295 ? 6.171 -2.243 9.859 1.00 95.81 295 ILE A O 1
ATOM 2299 N N . ARG A 1 296 ? 7.695 -3.209 11.189 1.00 89.56 296 ARG A N 1
ATOM 2300 C CA . ARG A 1 296 ? 7.999 -4.351 10.303 1.00 89.56 296 ARG A CA 1
ATOM 2301 C C . ARG A 1 296 ? 8.407 -3.958 8.866 1.00 89.56 296 ARG A C 1
ATOM 2303 O O . ARG A 1 296 ? 8.364 -4.824 7.998 1.00 89.56 296 ARG A O 1
ATOM 2310 N N . ARG A 1 297 ? 8.912 -2.731 8.653 1.00 86.88 297 ARG A N 1
ATOM 2311 C CA . ARG A 1 297 ? 9.215 -2.130 7.332 1.00 86.88 297 ARG A CA 1
ATOM 2312 C C . ARG A 1 297 ? 7.978 -1.861 6.461 1.00 86.88 297 ARG A C 1
ATOM 2314 O O . ARG A 1 297 ? 8.095 -1.836 5.240 1.00 86.88 297 ARG A O 1
ATOM 2321 N N . GLY A 1 298 ? 6.819 -1.701 7.089 1.00 92.56 298 GLY A N 1
ATOM 2322 C CA . GLY A 1 298 ? 5.552 -1.420 6.430 1.00 92.56 298 GLY A CA 1
ATOM 2323 C C . GLY A 1 298 ? 4.462 -2.371 6.904 1.00 92.56 298 GLY A C 1
ATOM 2324 O O . GLY A 1 298 ? 4.578 -3.587 6.753 1.00 92.56 298 GLY A O 1
ATOM 2325 N N . ILE A 1 299 ? 3.390 -1.804 7.449 1.00 92.25 299 ILE A N 1
ATOM 2326 C CA . ILE A 1 299 ? 2.123 -2.491 7.725 1.00 92.25 299 ILE A CA 1
ATOM 2327 C C . ILE A 1 299 ? 0.957 -1.714 7.115 1.00 92.25 299 ILE A C 1
ATOM 2329 O O . ILE A 1 299 ? 1.084 -0.537 6.773 1.00 92.25 299 ILE A O 1
ATOM 2333 N N . ARG A 1 300 ? -0.201 -2.370 6.993 1.00 94.06 300 ARG A N 1
ATOM 2334 C CA . ARG A 1 300 ? -1.420 -1.736 6.479 1.00 94.06 300 ARG A CA 1
ATOM 2335 C C . ARG A 1 300 ? -1.852 -0.602 7.416 1.00 94.06 300 ARG A C 1
ATOM 2337 O O . ARG A 1 300 ? -1.867 -0.772 8.635 1.00 94.06 300 ARG A O 1
ATOM 2344 N N . HIS A 1 301 ? -2.244 0.534 6.845 1.00 97.06 301 HIS A N 1
ATOM 2345 C CA . HIS A 1 301 ? -2.719 1.706 7.583 1.00 97.06 301 HIS A CA 1
ATOM 2346 C C . HIS A 1 301 ? -4.093 2.134 7.067 1.00 97.06 301 HIS A C 1
ATOM 2348 O O . HIS A 1 301 ? -4.269 2.331 5.870 1.00 97.06 301 HIS A O 1
ATOM 2354 N N . ILE A 1 302 ? -5.060 2.285 7.972 1.00 97.62 302 ILE A N 1
ATOM 2355 C CA . ILE A 1 302 ? -6.385 2.849 7.693 1.00 97.62 302 ILE A CA 1
ATOM 2356 C C . ILE A 1 302 ? -6.492 4.205 8.396 1.00 97.62 302 ILE A C 1
ATOM 2358 O O . ILE A 1 302 ? -6.192 4.332 9.588 1.00 97.62 302 ILE A O 1
ATOM 2362 N N . ARG A 1 303 ? -6.954 5.222 7.664 1.00 97.56 303 ARG A N 1
ATOM 2363 C CA . ARG A 1 303 ? -7.131 6.592 8.161 1.00 97.56 303 ARG A CA 1
ATOM 2364 C C . ARG A 1 303 ? -8.613 6.903 8.334 1.00 97.56 303 ARG A C 1
ATOM 2366 O O . ARG A 1 303 ? -9.388 6.757 7.398 1.00 97.56 303 ARG A O 1
ATOM 2373 N N . ILE A 1 304 ? -8.995 7.362 9.523 1.00 97.69 304 ILE A N 1
ATOM 2374 C CA . ILE A 1 304 ? -10.352 7.814 9.847 1.00 97.69 304 ILE A CA 1
ATOM 2375 C C . ILE A 1 304 ? -10.280 9.301 10.232 1.00 97.69 304 ILE A C 1
ATOM 2377 O O . ILE A 1 304 ? -10.020 9.625 11.397 1.00 97.69 304 ILE A O 1
ATOM 2381 N N . PRO A 1 305 ? -10.410 10.219 9.253 1.00 96.88 305 PRO A N 1
ATOM 2382 C CA . PRO A 1 305 ? -10.185 11.643 9.478 1.00 96.88 305 PRO A CA 1
ATOM 2383 C C . PRO A 1 305 ? -11.369 12.304 10.175 1.00 96.88 305 PRO A C 1
ATOM 2385 O O . PRO A 1 305 ? -12.502 12.257 9.697 1.00 96.88 305 PRO A O 1
ATOM 2388 N N . THR A 1 306 ? -11.092 12.965 11.300 1.00 95.75 306 THR A N 1
ATOM 2389 C CA . THR A 1 306 ? -12.117 13.605 12.146 1.00 95.75 306 THR A CA 1
ATOM 2390 C C . THR A 1 306 ? -12.106 15.131 12.076 1.00 95.75 306 THR A C 1
ATOM 2392 O O . THR A 1 306 ? -12.896 15.783 12.752 1.00 95.75 306 THR A O 1
ATOM 2395 N N . THR A 1 307 ? -11.204 15.720 11.289 1.00 95.38 307 THR A N 1
ATOM 2396 C CA . THR A 1 307 ? -11.174 17.163 11.012 1.00 95.38 307 THR A CA 1
ATOM 2397 C C . THR A 1 307 ? -11.355 17.404 9.521 1.00 95.38 307 THR A C 1
ATOM 2399 O O . THR A 1 307 ? -10.974 16.559 8.712 1.00 95.38 307 THR A O 1
ATOM 2402 N N . LEU A 1 308 ? -11.878 18.575 9.145 1.00 94.25 308 LEU A N 1
ATOM 2403 C CA . LEU A 1 308 ? -12.058 18.937 7.736 1.00 94.25 308 LEU A CA 1
ATOM 2404 C C . LEU A 1 308 ? -10.736 18.859 6.956 1.00 94.25 308 LEU A C 1
ATOM 2406 O O . LEU A 1 308 ? -10.689 18.253 5.895 1.00 94.25 308 LEU A O 1
ATOM 2410 N N . ILE A 1 309 ? -9.644 19.383 7.524 1.00 90.81 309 ILE A N 1
ATOM 2411 C CA . ILE A 1 309 ? -8.297 19.284 6.934 1.00 90.81 309 ILE A CA 1
ATOM 2412 C C . ILE A 1 309 ? -7.845 17.826 6.793 1.00 90.81 309 ILE A C 1
ATOM 2414 O O . ILE A 1 309 ? -7.250 17.456 5.787 1.00 90.81 309 ILE A O 1
ATOM 2418 N N . GLY A 1 310 ? -8.157 16.971 7.771 1.00 90.81 310 GLY A N 1
ATOM 2419 C CA . GLY A 1 310 ? -7.918 15.537 7.640 1.00 90.81 310 GLY A CA 1
ATOM 2420 C C . GLY A 1 310 ? -8.702 14.928 6.478 1.00 90.81 310 GLY A C 1
ATOM 2421 O O . GLY A 1 310 ? -8.176 14.091 5.766 1.00 90.81 310 GLY A O 1
ATOM 2422 N N . GLN A 1 311 ? -9.942 15.349 6.250 1.00 93.38 311 GLN A N 1
ATOM 2423 C CA . GLN A 1 311 ? -10.799 14.767 5.214 1.00 93.38 311 GLN A CA 1
ATOM 2424 C C . GLN A 1 311 ? -10.414 15.186 3.790 1.00 93.38 311 GLN A C 1
ATOM 2426 O O . GLN A 1 311 ? -10.666 14.422 2.864 1.00 93.38 311 GLN A O 1
ATOM 2431 N N . VAL A 1 312 ? -9.820 16.371 3.609 1.00 91.88 312 VAL A N 1
ATOM 2432 C CA . VAL A 1 312 ? -9.540 16.932 2.270 1.00 91.88 312 VAL A CA 1
ATOM 2433 C C . VAL A 1 312 ? -8.057 17.004 1.904 1.00 91.88 312 VAL A C 1
ATOM 2435 O O . VAL A 1 312 ? -7.743 17.279 0.752 1.00 91.88 312 VAL A O 1
ATOM 2438 N N . ASP A 1 313 ? -7.150 16.771 2.857 1.00 89.25 313 ASP A N 1
ATOM 2439 C CA . ASP A 1 313 ? -5.701 16.857 2.636 1.00 89.25 313 ASP A CA 1
ATOM 2440 C C . ASP A 1 313 ? -4.962 15.694 3.319 1.00 89.25 313 ASP A C 1
ATOM 2442 O O . ASP A 1 313 ? -4.637 14.694 2.676 1.00 89.25 313 ASP A O 1
ATOM 2446 N N . ALA A 1 314 ? -4.776 15.752 4.642 1.00 84.56 314 ALA A N 1
ATOM 2447 C CA . ALA A 1 314 ? -3.892 14.820 5.356 1.00 84.56 314 ALA A CA 1
ATOM 2448 C C . ALA A 1 314 ? -4.373 13.351 5.357 1.00 84.56 314 ALA A C 1
ATOM 2450 O O . ALA A 1 314 ? -3.578 12.418 5.445 1.00 84.56 314 ALA A O 1
ATOM 2451 N N . GLY A 1 315 ? -5.679 13.113 5.265 1.00 83.19 315 GLY A N 1
ATOM 2452 C CA . GLY A 1 315 ? -6.265 11.774 5.159 1.00 83.19 315 GLY A CA 1
ATOM 2453 C C . GLY A 1 315 ? -6.334 11.243 3.727 1.00 83.19 315 GLY A C 1
ATOM 2454 O O . GLY A 1 315 ? -6.567 10.050 3.559 1.00 83.19 315 GLY A O 1
ATOM 2455 N N . VAL A 1 316 ? -6.117 12.102 2.725 1.00 86.56 316 VAL A N 1
ATOM 2456 C CA . VAL A 1 316 ? -6.118 11.755 1.295 1.00 86.56 316 VAL A CA 1
ATOM 2457 C C . VAL A 1 316 ? -4.691 11.509 0.809 1.00 86.56 316 VAL A C 1
ATOM 2459 O O . VAL A 1 316 ? -4.406 10.485 0.200 1.00 86.56 316 VAL A O 1
ATOM 2462 N N . GLY A 1 317 ? -3.764 12.427 1.086 1.00 83.31 317 GLY A N 1
ATOM 2463 C CA . GLY A 1 317 ? -2.370 12.279 0.672 1.00 83.31 317 GLY A CA 1
ATOM 2464 C C . GLY A 1 317 ? -1.675 11.115 1.381 1.00 83.31 317 GLY A C 1
ATOM 2465 O O . GLY A 1 317 ? -1.962 10.829 2.531 1.00 83.31 317 GLY A O 1
ATOM 2466 N N . LEU A 1 318 ? -0.702 10.464 0.742 1.00 86.81 318 LEU A N 1
ATOM 2467 C CA . LEU A 1 318 ? 0.016 9.334 1.355 1.00 86.81 318 LEU A CA 1
ATOM 2468 C C . LEU A 1 318 ? 1.068 9.754 2.395 1.00 86.81 318 LEU A C 1
ATOM 2470 O O . LEU A 1 318 ? 1.443 8.958 3.253 1.00 86.81 318 LEU A O 1
ATOM 2474 N N . LYS A 1 319 ? 1.477 11.027 2.371 1.00 92.38 319 LYS A N 1
ATOM 2475 C CA . LYS A 1 319 ? 2.537 11.576 3.223 1.00 92.38 319 LYS A CA 1
ATOM 2476 C C . LYS A 1 319 ? 2.259 11.315 4.704 1.00 92.38 319 LYS A C 1
ATOM 2478 O O . LYS A 1 319 ? 1.155 11.551 5.187 1.00 92.38 319 LYS A O 1
ATOM 2483 N N . GLY A 1 320 ? 3.288 10.862 5.405 1.00 95.69 320 GLY A N 1
ATOM 2484 C CA . GLY A 1 320 ? 3.345 10.799 6.860 1.00 95.69 320 GLY A CA 1
ATOM 2485 C C . GLY A 1 320 ? 4.646 11.417 7.343 1.00 95.69 320 GLY A C 1
ATOM 2486 O O . GLY A 1 320 ? 5.645 11.383 6.625 1.00 95.69 320 GLY A O 1
ATOM 2487 N N . GLY A 1 321 ? 4.664 11.988 8.543 1.00 96.44 321 GLY A N 1
ATOM 2488 C CA . GLY A 1 321 ? 5.887 12.586 9.057 1.00 96.44 321 GLY A CA 1
ATOM 2489 C C . GLY A 1 321 ? 5.750 13.377 10.346 1.00 96.44 321 GLY A C 1
ATOM 2490 O O . GLY A 1 321 ? 4.671 13.610 10.884 1.00 96.44 321 GLY A O 1
ATOM 2491 N N . VAL A 1 322 ? 6.896 13.796 10.853 1.00 98.06 322 VAL A N 1
ATOM 2492 C CA . VAL A 1 322 ? 7.044 14.535 12.099 1.00 98.06 322 VAL A CA 1
ATOM 2493 C C . VAL A 1 322 ? 8.074 15.643 11.938 1.00 98.06 322 VAL A C 1
ATOM 2495 O O . VAL A 1 322 ? 8.889 15.647 11.012 1.00 98.06 322 VAL A O 1
ATOM 2498 N N . ASN A 1 323 ? 7.988 16.624 12.821 1.00 97.62 323 ASN A N 1
ATOM 2499 C CA . ASN A 1 323 ? 8.911 17.742 12.876 1.00 97.62 323 ASN A CA 1
ATOM 2500 C C . ASN A 1 323 ? 10.252 17.261 13.461 1.00 97.62 323 ASN A C 1
ATOM 2502 O O . ASN A 1 323 ? 10.284 16.350 14.293 1.00 97.62 323 ASN A O 1
ATOM 2506 N N . LEU A 1 324 ? 11.348 17.861 13.001 1.00 96.75 324 LEU A N 1
ATOM 2507 C CA . LEU A 1 324 ? 12.683 17.706 13.579 1.00 96.75 324 LEU A CA 1
ATOM 2508 C C . LEU A 1 324 ? 13.160 19.099 13.976 1.00 96.75 324 LEU A C 1
ATOM 2510 O O . LEU A 1 324 ? 13.381 19.926 13.097 1.00 96.75 324 LEU A O 1
ATOM 2514 N N . ASP A 1 325 ? 13.269 19.357 15.277 1.00 93.00 325 ASP A N 1
ATOM 2515 C CA . ASP A 1 325 ? 13.539 20.689 15.825 1.00 93.00 325 ASP A CA 1
ATOM 2516 C C . ASP A 1 325 ? 12.567 21.749 15.258 1.00 93.00 325 ASP A C 1
ATOM 2518 O O . ASP A 1 325 ? 11.351 21.633 15.434 1.00 93.00 325 ASP A O 1
ATOM 2522 N N . ASP A 1 326 ? 13.069 22.771 14.564 1.00 91.44 326 ASP A N 1
ATOM 2523 C CA . ASP A 1 326 ? 12.284 23.818 13.901 1.00 91.44 326 ASP A CA 1
ATOM 2524 C C . ASP A 1 326 ? 11.840 23.449 12.468 1.00 91.44 326 ASP A C 1
ATOM 2526 O O . ASP A 1 326 ? 11.037 24.161 11.854 1.00 91.44 326 ASP A O 1
ATOM 2530 N N . ALA A 1 327 ? 12.298 22.313 11.933 1.00 94.00 327 ALA A N 1
ATOM 2531 C CA . ALA A 1 327 ? 11.972 21.857 10.589 1.00 94.00 327 ALA A CA 1
ATOM 2532 C C . ALA A 1 327 ? 10.654 21.063 10.557 1.00 94.00 327 ALA A C 1
ATOM 2534 O O . ALA A 1 327 ? 10.543 19.930 11.040 1.00 94.00 327 ALA A O 1
ATOM 2535 N N . LYS A 1 328 ? 9.632 21.649 9.922 1.00 93.19 328 LYS A N 1
ATOM 2536 C CA . LYS A 1 328 ? 8.299 21.047 9.814 1.00 93.19 328 LYS A CA 1
ATOM 2537 C C . LYS A 1 328 ? 8.287 19.830 8.885 1.00 93.19 328 LYS A C 1
ATOM 2539 O O . LYS A 1 328 ? 8.650 19.937 7.718 1.00 93.19 328 LYS A O 1
ATOM 2544 N N . SER A 1 329 ? 7.757 18.706 9.377 1.00 91.69 329 SER A N 1
ATOM 2545 C CA . SER A 1 329 ? 7.545 17.455 8.620 1.00 91.69 329 SER A CA 1
ATOM 2546 C C . SER A 1 329 ? 8.800 16.976 7.875 1.00 91.69 329 SER A C 1
ATOM 2548 O O . SER A 1 329 ? 8.719 16.488 6.749 1.00 91.69 329 SER A O 1
ATOM 2550 N N . PHE A 1 330 ? 9.964 17.163 8.504 1.00 96.81 330 PHE A N 1
ATOM 2551 C CA . PHE A 1 330 ? 11.275 16.866 7.932 1.00 96.81 330 PHE A CA 1
ATOM 2552 C C . PHE A 1 330 ? 11.573 15.362 7.896 1.00 96.81 330 PHE A C 1
ATOM 2554 O O . PHE A 1 330 ? 12.161 14.866 6.937 1.00 96.81 330 PHE A O 1
ATOM 2561 N N . LEU A 1 331 ? 11.147 14.624 8.926 1.00 97.38 331 LEU A N 1
ATOM 2562 C CA . LEU A 1 331 ? 11.249 13.165 8.972 1.00 97.38 331 LEU A CA 1
ATOM 2563 C C . LEU A 1 331 ? 9.914 12.561 8.551 1.00 97.38 331 LEU A C 1
ATOM 2565 O O . LEU A 1 331 ? 8.879 12.950 9.088 1.00 97.38 331 LEU A O 1
ATOM 2569 N N . GLY A 1 332 ? 9.912 11.597 7.634 1.00 96.50 332 GLY A N 1
ATOM 2570 C CA . GLY A 1 332 ? 8.652 11.025 7.179 1.00 96.50 332 GLY A CA 1
ATOM 2571 C C . GLY A 1 332 ? 8.764 9.908 6.156 1.00 96.50 332 GLY A C 1
ATOM 2572 O O . GLY A 1 332 ? 9.837 9.361 5.901 1.00 96.50 332 GLY A O 1
ATOM 2573 N N . CYS A 1 333 ? 7.613 9.579 5.582 1.00 94.56 333 CYS A N 1
ATOM 2574 C CA . CYS A 1 333 ? 7.434 8.557 4.563 1.00 94.56 333 CYS A CA 1
ATOM 2575 C C . CYS A 1 333 ? 6.374 8.972 3.533 1.00 94.56 333 CYS A C 1
ATOM 2577 O O . CYS A 1 333 ? 5.595 9.908 3.748 1.00 94.56 333 CYS A O 1
ATOM 2579 N N . PHE A 1 334 ? 6.348 8.225 2.432 1.00 88.75 334 PHE A N 1
ATOM 2580 C CA . PHE A 1 334 ? 5.252 8.181 1.470 1.00 88.75 334 PHE A CA 1
ATOM 2581 C C . PHE A 1 334 ? 4.567 6.822 1.557 1.00 88.75 334 PHE A C 1
ATOM 2583 O O . PHE A 1 334 ? 5.265 5.844 1.914 1.00 88.75 334 PHE A O 1
#

Foldseek 3Di:
DKKWKKKFFPVQFDLDDDPQQKDKDWDQPQALVNQLVQCCQWPVLVPSVVSNPDDRVVVVVLSPPPQWIKIFIDRDPDGFWIWIWGRPDQAEIETPDTGTGPVNPPVPCLLVRLSVVVQVGVLVVHRMYMYMGDCSVDDPNVVSCVVRRMDTPDMDDDDDDDDDDDDDDDDDDDDDDDDDDRGDDDDDDDDDDDDCCLPPVVVVVCVVQVLFAEEEEEEPVCCVPPVVSNVVSCVVVVHNYDYDHQHDDQVRQDVVSLVVSLVVCVVSVHDQAYEYEYAEALSRLQSSLQSQCVNVNHYHYHYHYPDPCCNPPSVPDSWHAGADVPRGRPGTDD

Secondary structure (DSSP, 8-state):
-EEEEEEEETTT-----SS---EEEEE-S--HHHHHHHHHHHHGGGTTHHHHT--HHHHHHHHH-TTEEEEEEEETTEEEEEEEEE--SSSEEEEEEEEE-GGGTTSS-HHHHHHHHHHHHHHTT-SEEEEEEETTSTTHHHHHHHHTTPEEEEEEE------------------S------------------S-TTTTTHHHHHHHHTT--EEEEE-HHHIIIIIHHHHHHHHHTT--EEEEE----GGG-SHHHHHHHHHHHHHHT--SS-EEEEEESHHHHHHHHHHHHHGGG--EEEEEE-SHHIIIIITTS--EEEEETTEEEEEEE-

Radius of gyration: 25.03 Å; chains: 1; bounding box: 53×54×64 Å